Protein AF-E9USE3-F1 (afdb_monomer_lite)

Radius of gyration: 25.7 Å; chains: 1; bounding box: 32×89×85 Å

Structure (mmCIF, N/CA/C/O backbone):
data_AF-E9USE3-F1
#
_entry.id   AF-E9USE3-F1
#
loop_
_atom_site.group_PDB
_atom_site.id
_atom_site.type_symbol
_atom_site.label_atom_id
_atom_site.label_alt_id
_atom_site.label_comp_id
_atom_site.label_asym_id
_atom_site.label_entity_id
_atom_site.label_seq_id
_atom_site.pdbx_PDB_ins_code
_atom_site.Cartn_x
_atom_site.Cartn_y
_atom_site.Cartn_z
_atom_site.occupancy
_atom_site.B_iso_or_equiv
_atom_site.auth_seq_id
_atom_site.auth_comp_id
_atom_site.auth_asym_id
_atom_site.auth_atom_id
_atom_site.pdbx_PDB_model_num
ATOM 1 N N . MET A 1 1 ? 4.891 70.642 68.144 1.00 44.09 1 MET A N 1
ATOM 2 C CA . MET A 1 1 ? 3.618 70.391 67.432 1.00 44.09 1 MET A CA 1
ATOM 3 C C . MET A 1 1 ? 3.768 70.827 65.982 1.00 44.09 1 MET A C 1
ATOM 5 O O . MET A 1 1 ? 3.746 72.024 65.735 1.00 44.09 1 MET A O 1
ATOM 9 N N . LYS A 1 2 ? 4.009 69.888 65.055 1.00 32.91 2 LYS A N 1
ATOM 10 C CA . LYS A 1 2 ? 3.875 70.075 63.596 1.00 32.91 2 LYS A CA 1
ATOM 11 C C . LYS A 1 2 ? 4.067 68.730 62.874 1.00 32.91 2 LYS A C 1
ATOM 13 O O . LYS A 1 2 ? 5.164 68.194 62.845 1.00 32.91 2 LYS A O 1
ATOM 18 N N . GLN A 1 3 ? 2.930 68.209 62.411 1.00 38.44 3 GLN A N 1
ATOM 19 C CA . GLN A 1 3 ? 2.661 67.419 61.202 1.00 38.44 3 GLN A CA 1
ATOM 20 C C . GLN A 1 3 ? 3.702 66.386 60.732 1.00 38.44 3 GLN A C 1
ATOM 22 O O . GLN A 1 3 ? 4.718 66.737 60.144 1.00 38.44 3 GLN A O 1
ATOM 27 N N . VAL A 1 4 ? 3.343 65.102 60.851 1.00 38.00 4 VAL A N 1
ATOM 28 C CA . VAL A 1 4 ? 3.859 64.036 59.979 1.00 38.00 4 VAL A CA 1
ATOM 29 C C . VAL A 1 4 ? 2.731 63.631 59.035 1.00 38.00 4 VAL A C 1
ATOM 31 O O . VAL A 1 4 ? 1.654 63.220 59.462 1.00 38.00 4 VAL A O 1
ATOM 34 N N . VAL A 1 5 ? 2.987 63.843 57.749 1.00 40.47 5 VAL A N 1
ATOM 35 C CA . VAL A 1 5 ? 2.106 63.567 56.615 1.00 40.47 5 VAL A CA 1
ATOM 36 C C . VAL A 1 5 ? 2.114 62.067 56.320 1.00 40.47 5 VAL A C 1
ATOM 38 O O . VAL A 1 5 ? 3.172 61.461 56.168 1.00 40.47 5 VAL A O 1
ATOM 41 N N . VAL A 1 6 ? 0.922 61.479 56.234 1.00 41.44 6 VAL A N 1
ATOM 42 C CA . VAL A 1 6 ? 0.686 60.100 55.791 1.00 41.44 6 VAL A CA 1
ATOM 43 C C . VAL A 1 6 ? 0.746 60.066 54.262 1.00 41.44 6 VAL A C 1
ATOM 45 O O . VAL A 1 6 ? -0.071 60.707 53.605 1.00 41.44 6 VAL A O 1
ATOM 48 N N . PHE A 1 7 ? 1.685 59.308 53.693 1.00 38.28 7 PHE A N 1
ATOM 49 C CA . PHE A 1 7 ? 1.691 58.961 52.269 1.00 38.28 7 PHE A CA 1
ATOM 50 C C . PHE A 1 7 ? 1.121 57.549 52.086 1.00 38.28 7 PHE A C 1
ATOM 52 O O . PHE A 1 7 ? 1.768 56.553 52.401 1.00 38.28 7 PHE A O 1
ATOM 59 N N . LEU A 1 8 ? -0.113 57.477 51.581 1.00 37.97 8 LEU A N 1
ATOM 60 C CA . LEU A 1 8 ? -0.754 56.254 51.096 1.00 37.97 8 LEU A CA 1
ATOM 61 C C . LEU A 1 8 ? -0.236 55.948 49.680 1.00 37.97 8 LEU A C 1
ATOM 63 O O . LEU A 1 8 ? -0.542 56.666 48.731 1.00 37.97 8 LEU A O 1
ATOM 67 N N . LEU A 1 9 ? 0.542 54.875 49.536 1.00 39.81 9 LEU A N 1
ATOM 68 C CA . LEU A 1 9 ? 0.916 54.298 48.242 1.00 39.81 9 LEU A CA 1
ATOM 69 C C . LEU A 1 9 ? -0.231 53.411 47.738 1.00 39.81 9 LEU A C 1
ATOM 71 O O . LEU A 1 9 ? -0.427 52.295 48.216 1.00 39.81 9 LEU A O 1
ATOM 75 N N . ILE A 1 10 ? -0.993 53.913 46.767 1.00 44.94 10 ILE A N 1
ATOM 76 C CA . ILE A 1 10 ? -1.971 53.129 46.006 1.00 44.94 10 ILE A CA 1
ATOM 77 C C . ILE A 1 10 ? -1.189 52.325 44.961 1.00 44.94 10 ILE A C 1
ATOM 79 O O . ILE A 1 10 ? -0.774 52.853 43.930 1.00 44.94 10 ILE A O 1
ATOM 83 N N . GLY A 1 11 ? -0.941 51.049 45.253 1.00 41.03 11 GLY A N 1
ATOM 84 C CA . GLY A 1 11 ? -0.361 50.104 44.302 1.00 41.03 11 GLY A CA 1
ATOM 85 C C . GLY A 1 11 ? -1.357 49.783 43.188 1.00 41.03 11 GLY A C 1
ATOM 86 O O . GLY A 1 11 ? -2.387 49.159 43.431 1.00 41.03 11 GLY A O 1
ATOM 87 N N . ALA A 1 12 ? -1.048 50.207 41.964 1.00 47.78 12 ALA A N 1
ATOM 88 C CA . ALA A 1 12 ? -1.782 49.821 40.767 1.00 47.78 12 ALA A CA 1
ATOM 89 C C . ALA A 1 12 ? -1.519 48.336 40.449 1.00 47.78 12 ALA A C 1
ATOM 91 O O . ALA A 1 12 ? -0.456 47.970 39.950 1.00 47.78 12 ALA A O 1
ATOM 92 N N . LEU A 1 13 ? -2.491 47.473 40.749 1.00 45.62 13 LEU A N 1
ATOM 93 C CA . LEU A 1 13 ? -2.523 46.081 40.296 1.00 45.62 13 LEU A CA 1
ATOM 94 C C . LEU A 1 13 ? -2.939 46.050 38.819 1.00 45.62 13 LEU A C 1
ATOM 96 O O . LEU A 1 13 ? -4.121 46.131 38.491 1.00 45.62 13 LEU A O 1
ATOM 100 N N . ALA A 1 14 ? -1.960 45.943 37.923 1.00 49.22 14 ALA A N 1
ATOM 101 C CA . ALA A 1 14 ? -2.209 45.617 36.525 1.00 49.22 14 ALA A CA 1
ATOM 102 C C . ALA A 1 14 ? -2.594 44.126 36.410 1.00 49.22 14 ALA A C 1
ATOM 104 O O . ALA A 1 14 ? -1.841 43.272 36.888 1.00 49.22 14 ALA A O 1
ATOM 105 N N . PRO A 1 15 ? -3.735 43.771 35.789 1.00 53.88 15 PR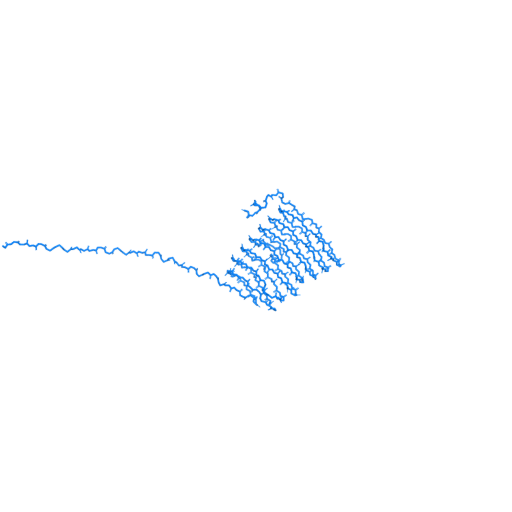O A N 1
ATOM 106 C CA . PRO A 1 15 ? -4.085 42.378 35.557 1.00 53.88 15 PRO A CA 1
ATOM 107 C C . PRO A 1 15 ? -3.149 41.790 34.497 1.00 53.88 15 PRO A C 1
ATOM 109 O O . PRO A 1 15 ? -3.168 42.174 33.327 1.00 53.88 15 PRO A O 1
ATOM 112 N N . VAL A 1 16 ? -2.314 40.841 34.916 1.00 54.12 16 VAL A N 1
ATOM 113 C CA . VAL A 1 16 ? -1.512 40.014 34.013 1.00 54.12 16 VAL A CA 1
ATOM 114 C C . VAL A 1 16 ? -2.476 39.073 33.292 1.00 54.12 16 VAL A C 1
ATOM 116 O O . VAL A 1 16 ? -2.897 38.056 33.842 1.00 54.12 16 VAL A O 1
ATOM 119 N N . PHE A 1 17 ? -2.861 39.418 32.064 1.00 47.69 17 PHE A N 1
ATOM 120 C CA . PHE A 1 17 ? -3.563 38.505 31.164 1.00 47.69 17 PHE A CA 1
ATOM 121 C C . PHE A 1 17 ? -2.602 37.381 30.760 1.00 47.69 17 PHE A C 1
ATOM 123 O O . PHE A 1 17 ? -1.897 37.461 29.756 1.00 47.69 17 PHE A O 1
ATOM 130 N N . GLY A 1 18 ? -2.542 36.331 31.579 1.00 49.97 18 GLY A N 1
ATOM 131 C CA . GLY A 1 18 ? -1.874 35.086 31.228 1.00 49.97 18 GLY A CA 1
ATOM 132 C C . GLY A 1 18 ? -2.584 34.462 30.033 1.00 49.97 18 GLY A C 1
ATOM 133 O O . GLY A 1 18 ? -3.740 34.053 30.133 1.00 49.97 18 GLY A O 1
ATOM 134 N N . GLN A 1 19 ? -1.902 34.403 28.890 1.00 54.34 19 GLN A N 1
ATOM 135 C CA . GLN A 1 19 ? -2.359 33.628 27.746 1.00 54.34 19 GLN A CA 1
ATOM 136 C C . GLN A 1 19 ? -2.466 32.165 28.182 1.00 54.34 19 GLN A C 1
ATOM 138 O O . GLN A 1 19 ? -1.459 31.487 28.385 1.00 54.34 19 GLN A O 1
ATOM 143 N N . VAL A 1 20 ? -3.696 31.680 28.348 1.00 50.97 20 VAL A N 1
ATOM 144 C CA . VAL A 1 20 ? -3.971 30.257 28.529 1.00 50.97 20 VAL A CA 1
ATOM 145 C C . VAL A 1 20 ? -3.607 29.581 27.208 1.00 50.97 20 VAL A C 1
ATOM 147 O O . VAL A 1 20 ? -4.414 29.522 26.280 1.00 50.97 20 VAL A O 1
ATOM 150 N N . LEU A 1 21 ? -2.365 29.104 27.093 1.00 50.84 21 LEU A N 1
ATOM 151 C CA . LEU A 1 21 ? -2.002 28.130 26.073 1.00 50.84 21 LEU A CA 1
ATOM 152 C C . LEU A 1 21 ? -2.894 26.914 26.309 1.00 50.84 21 LEU A C 1
ATOM 154 O O . LEU A 1 21 ? -2.662 26.115 27.214 1.00 50.84 21 LEU A O 1
ATOM 158 N N . SER A 1 22 ? -3.956 26.804 25.514 1.00 52.25 22 SER A N 1
ATOM 159 C CA . SER A 1 22 ? -4.778 25.606 25.477 1.00 52.25 22 SER A CA 1
ATOM 160 C C . SER A 1 22 ? -3.877 24.461 25.031 1.00 52.25 22 SER A C 1
ATOM 162 O O . SER A 1 22 ? -3.509 24.369 23.859 1.00 52.25 22 SER A O 1
ATOM 164 N N . ALA A 1 23 ? -3.477 23.615 25.980 1.00 53.41 23 ALA A N 1
ATOM 165 C CA . ALA A 1 23 ? -2.795 22.370 25.691 1.00 53.41 23 ALA A CA 1
ATOM 166 C C . ALA A 1 23 ? -3.776 21.500 24.898 1.00 53.41 23 ALA A C 1
ATOM 168 O O . ALA A 1 23 ? -4.683 20.891 25.462 1.00 53.41 23 ALA A O 1
ATOM 169 N N . GLN A 1 24 ? -3.651 21.503 23.570 1.00 59.00 24 GLN A N 1
ATOM 170 C CA . GLN A 1 24 ? -4.434 20.613 22.724 1.00 59.00 24 GLN A CA 1
ATOM 171 C C . GLN A 1 24 ? -4.069 19.182 23.125 1.00 59.00 24 GLN A C 1
ATOM 173 O O . GLN A 1 24 ? -2.913 18.773 22.989 1.00 59.00 24 GLN A O 1
ATOM 178 N N . ALA A 1 25 ? -5.036 18.444 23.675 1.00 58.69 25 ALA A N 1
ATOM 179 C CA . ALA A 1 25 ? -4.841 17.048 24.028 1.00 58.69 25 ALA A CA 1
ATOM 180 C C . ALA A 1 25 ? -4.355 16.295 22.784 1.00 58.69 25 ALA A C 1
ATOM 182 O O . ALA A 1 25 ? -4.957 16.385 21.710 1.00 58.69 25 ALA A O 1
ATOM 183 N N . LEU A 1 26 ? -3.230 15.587 22.916 1.00 62.22 26 LEU A N 1
ATOM 184 C CA . LEU A 1 26 ? -2.705 14.759 21.836 1.00 62.22 26 LEU A CA 1
ATOM 185 C C . LEU A 1 26 ? -3.800 13.774 21.395 1.00 62.22 26 LEU A C 1
ATOM 187 O O . LEU A 1 26 ? -4.473 13.213 22.264 1.00 62.22 26 LEU A O 1
ATOM 191 N N . PRO A 1 27 ? -3.976 13.525 20.082 1.00 64.62 27 PRO A N 1
ATOM 192 C CA . PRO A 1 27 ? -4.987 12.582 19.632 1.00 64.62 27 PRO A CA 1
ATOM 193 C C . PRO A 1 27 ? -4.740 11.208 20.277 1.00 64.62 27 PRO A C 1
ATOM 195 O O . PRO A 1 27 ? -3.573 10.824 20.442 1.00 64.62 27 PRO A O 1
ATOM 198 N N . PRO A 1 28 ? -5.797 10.469 20.653 1.00 68.88 28 PRO A N 1
ATOM 199 C CA . PRO A 1 28 ? -5.637 9.161 21.265 1.00 68.88 28 PRO A CA 1
ATOM 200 C C . PRO A 1 28 ? -5.022 8.166 20.276 1.00 68.88 28 PRO A C 1
ATOM 202 O O . PRO A 1 28 ? -5.157 8.288 19.051 1.00 68.88 28 PRO A O 1
ATOM 205 N N . ASP A 1 29 ? -4.349 7.162 20.830 1.00 86.19 29 ASP A N 1
ATOM 206 C CA . ASP A 1 29 ? -3.978 5.971 20.080 1.00 86.19 29 ASP A CA 1
ATOM 207 C C . ASP A 1 29 ? -5.240 5.139 19.848 1.00 86.19 29 ASP A C 1
ATOM 209 O O . ASP A 1 29 ? -5.991 4.851 20.777 1.00 86.19 29 ASP A O 1
ATOM 213 N N . LEU A 1 30 ? -5.487 4.778 18.593 1.00 94.69 30 LEU A N 1
ATOM 214 C CA . LEU A 1 30 ? -6.656 4.019 18.184 1.00 94.69 30 LEU A CA 1
ATOM 215 C C . LEU A 1 30 ? -6.311 2.537 18.068 1.00 94.69 30 LEU A C 1
ATOM 217 O O . LEU A 1 30 ? -5.430 2.154 17.293 1.00 94.69 30 LEU A O 1
ATOM 221 N N . VAL A 1 31 ? -7.071 1.699 18.765 1.00 96.56 31 VAL A N 1
ATOM 222 C CA . VAL A 1 31 ? -7.225 0.290 18.397 1.00 96.56 31 VAL A CA 1
ATOM 223 C C . VAL A 1 31 ? -8.337 0.229 17.355 1.00 96.56 31 VAL A C 1
ATOM 225 O O . VAL A 1 31 ? -9.471 0.579 17.650 1.00 96.56 31 VAL A O 1
ATOM 228 N N . CYS A 1 32 ? -7.995 -0.122 16.117 1.00 96.88 32 CYS A N 1
ATOM 229 C CA . CYS A 1 32 ? -8.938 -0.121 15.005 1.00 96.88 32 CYS A CA 1
ATOM 230 C C . CYS A 1 32 ? -9.508 -1.522 14.794 1.00 96.88 32 CYS A C 1
ATOM 232 O O . CYS A 1 32 ? -8.865 -2.379 14.184 1.00 96.88 32 CYS A O 1
ATOM 234 N N . ASP A 1 33 ? -10.717 -1.738 15.292 1.00 96.12 33 ASP A N 1
ATOM 235 C CA . ASP A 1 33 ? -11.495 -2.971 15.152 1.00 96.12 33 ASP A CA 1
ATOM 236 C C . ASP A 1 33 ? -12.771 -2.792 14.309 1.00 96.12 33 ASP A C 1
ATOM 238 O O . ASP A 1 33 ? -13.400 -3.784 13.935 1.00 96.12 33 ASP A O 1
ATOM 242 N N . GLY A 1 34 ? -13.098 -1.549 13.945 1.00 96.75 34 GLY A N 1
ATOM 243 C CA . GLY A 1 34 ? -14.234 -1.188 13.101 1.00 96.75 34 GLY A CA 1
ATOM 244 C C . GLY A 1 34 ? -13.912 -0.149 12.023 1.00 96.75 34 GLY A C 1
ATOM 245 O O . GLY A 1 34 ? -12.824 -0.127 11.441 1.00 96.75 34 GLY A O 1
ATOM 246 N N . SER A 1 35 ? -14.900 0.701 11.729 1.00 97.75 35 SER A N 1
ATOM 247 C CA . SER A 1 35 ? -14.828 1.717 10.670 1.00 97.75 35 SER A CA 1
ATOM 248 C C . SER A 1 35 ? -14.747 3.132 11.242 1.00 97.75 35 SER A C 1
ATOM 250 O O . SER A 1 35 ? -15.517 3.489 12.133 1.00 97.75 35 SER A O 1
ATOM 252 N N . TYR A 1 36 ? -13.830 3.945 10.718 1.00 96.69 36 TYR A N 1
ATOM 253 C CA . TYR A 1 36 ? -13.571 5.311 11.168 1.00 96.69 36 TYR A CA 1
ATOM 254 C C . TYR A 1 36 ? -13.429 6.249 9.972 1.00 96.69 36 TYR A C 1
ATOM 256 O O . TYR A 1 36 ? -12.713 5.957 9.017 1.00 96.69 36 TYR A O 1
ATOM 264 N N . HIS A 1 37 ? -14.078 7.406 10.053 1.00 96.31 37 HIS A N 1
ATOM 265 C CA . HIS A 1 37 ? -14.148 8.376 8.963 1.00 96.31 37 HIS A CA 1
ATOM 266 C C . HIS A 1 37 ? -13.933 9.785 9.515 1.00 96.31 37 HIS A C 1
ATOM 268 O O . HIS A 1 37 ? -14.371 10.074 10.633 1.00 96.31 37 HIS A O 1
ATOM 274 N N . HIS A 1 38 ? -13.272 10.657 8.751 1.00 95.25 38 HIS A N 1
ATOM 275 C CA . HIS A 1 38 ? -13.092 12.074 9.101 1.00 95.25 38 HIS A CA 1
ATOM 276 C C . HIS A 1 38 ? -12.485 12.305 10.496 1.00 95.25 38 HIS A C 1
ATOM 278 O O . HIS A 1 38 ? -12.908 13.187 11.249 1.00 95.25 38 HIS A O 1
ATOM 284 N N . ARG A 1 39 ? -11.494 11.488 10.881 1.00 94.12 39 ARG A N 1
ATOM 285 C CA . ARG A 1 39 ? -10.815 11.590 12.183 1.00 94.12 39 ARG A CA 1
ATOM 286 C C . ARG A 1 39 ? -9.378 12.075 12.042 1.00 94.12 39 ARG A C 1
ATOM 288 O O . ARG A 1 39 ? -8.700 11.803 11.055 1.00 94.12 39 ARG A O 1
ATOM 295 N N . THR A 1 40 ? -8.890 12.738 13.090 1.00 95.06 40 THR A N 1
ATOM 296 C CA . THR A 1 40 ? -7.452 12.907 13.325 1.00 95.06 40 THR A CA 1
ATOM 297 C C . THR A 1 40 ? -7.028 11.948 14.429 1.00 95.06 40 THR A C 1
ATOM 299 O O . THR A 1 40 ? -7.538 12.015 15.543 1.00 95.06 40 THR A O 1
ATOM 302 N N . LEU A 1 41 ? -6.111 11.044 14.105 1.00 94.38 41 LEU A N 1
ATOM 303 C CA . LEU A 1 41 ? -5.639 9.961 14.962 1.00 94.38 41 LEU A CA 1
ATOM 304 C C . LEU A 1 41 ? -4.129 10.093 15.164 1.00 94.38 41 LEU A C 1
ATOM 306 O O . LEU A 1 41 ? -3.422 10.624 14.302 1.00 94.38 41 LEU A O 1
ATOM 310 N N . ARG A 1 42 ? -3.612 9.586 16.284 1.00 93.94 42 ARG A N 1
ATOM 311 C CA . ARG A 1 42 ? -2.171 9.601 16.549 1.00 93.94 42 ARG A CA 1
ATOM 312 C C . ARG A 1 42 ? -1.524 8.318 16.060 1.00 93.94 42 ARG A C 1
ATOM 314 O O . ARG A 1 42 ? -0.927 8.311 14.987 1.00 93.94 42 ARG A O 1
ATOM 321 N N . HIS A 1 43 ? -1.655 7.223 16.795 1.00 95.50 43 HIS A N 1
ATOM 322 C CA . HIS A 1 43 ? -1.235 5.903 16.331 1.00 95.50 43 HIS A CA 1
ATOM 323 C C . HIS A 1 43 ? -2.453 5.031 16.043 1.00 95.50 43 HIS A C 1
ATOM 325 O O . HIS A 1 43 ? -3.479 5.170 16.695 1.00 95.50 43 HIS A O 1
ATOM 331 N N . VAL A 1 44 ? -2.334 4.130 15.070 1.00 97.62 44 VAL A N 1
ATOM 332 C CA . VAL A 1 44 ? -3.355 3.118 14.788 1.00 97.62 44 VAL A CA 1
ATOM 333 C C . VAL A 1 44 ? -2.738 1.740 14.953 1.00 97.62 44 VAL A C 1
ATOM 335 O O . VAL A 1 44 ? -1.719 1.409 14.335 1.00 97.62 44 VAL A O 1
ATOM 338 N N . VAL A 1 45 ? -3.372 0.934 15.790 1.00 97.56 45 VAL A N 1
ATOM 339 C CA . VAL A 1 45 ? -3.029 -0.460 16.035 1.00 97.56 45 VAL A CA 1
ATOM 340 C C . VAL A 1 45 ? -4.199 -1.319 15.591 1.00 97.56 45 VAL A C 1
ATOM 342 O O . VAL A 1 45 ? -5.329 -1.087 16.002 1.00 97.56 45 VAL A O 1
ATOM 345 N N . ILE A 1 46 ? -3.931 -2.304 14.742 1.00 97.88 46 ILE A N 1
ATOM 346 C CA . ILE A 1 46 ? -4.959 -3.195 14.203 1.00 97.88 46 ILE A CA 1
ATOM 347 C C . ILE A 1 46 ? -4.743 -4.592 14.808 1.00 97.88 46 ILE A C 1
ATOM 349 O O . ILE A 1 46 ? -3.708 -5.211 14.507 1.00 97.88 46 ILE A O 1
ATOM 353 N N . PRO A 1 47 ? -5.654 -5.063 15.680 1.00 97.25 47 PRO A N 1
ATOM 354 C CA . PRO A 1 47 ? -5.498 -6.324 16.397 1.00 97.25 47 PRO A CA 1
ATOM 355 C C . PRO A 1 47 ? -5.835 -7.543 15.528 1.00 97.25 47 PRO A C 1
ATOM 357 O O . PRO A 1 47 ? -6.158 -7.423 14.345 1.00 97.25 47 PRO A O 1
ATOM 360 N N . ASP A 1 48 ? -5.700 -8.732 16.116 1.00 96.19 48 ASP A N 1
ATOM 361 C CA . ASP A 1 48 ? -6.147 -9.991 15.517 1.00 96.19 48 ASP A CA 1
ATOM 362 C C . ASP A 1 48 ? -7.634 -9.949 15.157 1.00 96.19 48 ASP A C 1
ATOM 364 O O . ASP A 1 48 ? -8.426 -9.293 15.829 1.00 96.19 48 ASP A O 1
ATOM 368 N N . ASP A 1 49 ? -7.997 -10.638 14.072 1.00 96.12 49 ASP A N 1
ATOM 369 C CA . ASP A 1 49 ? -9.377 -10.815 13.591 1.00 96.12 49 ASP A CA 1
ATOM 370 C C . ASP A 1 49 ? -10.160 -9.516 13.264 1.00 96.12 49 ASP A C 1
ATOM 372 O O . ASP A 1 49 ? -11.295 -9.543 12.780 1.00 96.12 49 ASP A O 1
ATOM 376 N N . ALA A 1 50 ? -9.537 -8.346 13.418 1.00 97.38 50 ALA A N 1
ATOM 377 C CA . ALA A 1 50 ? -10.164 -7.059 13.154 1.00 97.38 50 ALA A CA 1
ATOM 378 C C . ALA A 1 50 ? -10.521 -6.853 11.674 1.00 97.38 50 ALA A C 1
ATOM 380 O O . ALA A 1 50 ? -9.823 -7.297 10.752 1.00 97.38 50 ALA A O 1
ATOM 381 N N . ARG A 1 51 ? -11.602 -6.100 11.446 1.00 98.25 51 ARG A N 1
ATOM 382 C CA . ARG A 1 51 ? -11.901 -5.458 10.161 1.00 98.25 51 ARG A CA 1
ATOM 383 C C . ARG A 1 51 ? -11.722 -3.954 10.338 1.00 98.25 51 ARG A C 1
ATOM 385 O O . ARG A 1 51 ? -12.663 -3.260 10.694 1.00 98.25 51 ARG A O 1
ATOM 392 N N . CYS A 1 52 ? -10.511 -3.472 10.086 1.00 98.12 52 CYS A N 1
ATOM 393 C CA . CYS A 1 52 ? -10.191 -2.055 10.207 1.00 98.12 52 CYS A CA 1
ATOM 394 C C . CYS A 1 52 ? -10.430 -1.334 8.880 1.00 98.12 52 CYS A C 1
ATOM 396 O O . CYS A 1 52 ? -9.808 -1.671 7.865 1.00 98.12 52 CYS A O 1
ATOM 398 N N . VAL A 1 53 ? -11.297 -0.325 8.900 1.00 98.00 53 VAL A N 1
ATOM 399 C CA . VAL A 1 53 ? -11.555 0.565 7.765 1.00 98.00 53 VAL A CA 1
ATOM 400 C C . VAL A 1 53 ? -11.368 2.004 8.227 1.00 98.00 53 VAL A C 1
ATOM 402 O O . VAL A 1 53 ? -12.039 2.456 9.146 1.00 98.00 53 VAL A O 1
ATOM 405 N N . ILE A 1 54 ? -10.449 2.732 7.604 1.00 97.00 54 ILE A N 1
ATOM 406 C CA . ILE A 1 54 ? -10.216 4.150 7.866 1.00 97.00 54 ILE A CA 1
ATOM 407 C C . ILE A 1 54 ? -10.319 4.897 6.543 1.00 97.00 54 ILE A C 1
ATOM 409 O O . ILE A 1 54 ? -9.612 4.548 5.595 1.00 97.00 54 ILE A O 1
ATOM 413 N N . THR A 1 55 ? -11.188 5.907 6.486 1.00 96.12 55 THR A N 1
ATOM 414 C CA . THR A 1 55 ? -11.366 6.758 5.299 1.00 96.12 55 THR A CA 1
ATOM 415 C C . THR A 1 55 ? -11.263 8.233 5.652 1.00 96.12 55 THR A C 1
ATOM 417 O O . THR A 1 55 ? -11.548 8.623 6.790 1.00 96.12 55 THR A O 1
ATOM 420 N N . ASP A 1 56 ? -10.846 9.053 4.686 1.00 94.75 56 ASP A N 1
ATOM 421 C CA . ASP A 1 56 ? -10.925 10.520 4.748 1.00 94.75 56 ASP A CA 1
ATOM 422 C C . ASP A 1 56 ? -10.369 11.115 6.048 1.00 94.75 56 ASP A C 1
ATOM 424 O O . ASP A 1 56 ? -10.936 12.032 6.644 1.00 94.75 56 ASP A O 1
ATOM 428 N N . SER A 1 57 ? -9.286 10.523 6.548 1.00 95.12 57 SER A N 1
ATOM 429 C CA . SER A 1 57 ? -8.751 10.781 7.882 1.00 95.12 57 SER A CA 1
ATOM 430 C C . SER A 1 57 ? -7.288 11.218 7.825 1.00 95.12 57 SER A C 1
ATOM 432 O O . SER A 1 57 ? -6.611 11.173 6.795 1.00 95.12 57 SER A O 1
ATOM 434 N N . ARG A 1 58 ? -6.757 11.635 8.974 1.00 95.75 58 ARG A N 1
ATOM 435 C CA . ARG A 1 58 ? -5.340 11.956 9.151 1.00 95.75 58 ARG A CA 1
ATOM 436 C C . ARG A 1 58 ? -4.770 11.173 10.321 1.00 95.75 58 ARG A C 1
ATOM 438 O O . ARG A 1 58 ? -5.293 11.238 11.426 1.00 95.75 58 ARG A O 1
ATOM 445 N N . ILE A 1 59 ? -3.662 10.479 10.097 1.00 96.06 59 ILE A N 1
ATOM 446 C CA . ILE A 1 59 ? -2.930 9.733 11.121 1.00 96.06 59 ILE A CA 1
ATOM 447 C C . ILE A 1 59 ? -1.554 10.383 11.275 1.00 96.06 59 ILE A C 1
ATOM 449 O O . ILE A 1 59 ? -0.706 10.282 10.391 1.00 96.06 59 ILE A O 1
ATOM 453 N N . THR A 1 60 ? -1.312 11.068 12.392 1.00 95.62 60 THR A N 1
ATOM 454 C CA . THR A 1 60 ? -0.055 11.813 12.621 1.00 95.62 60 THR A CA 1
ATOM 455 C C . THR A 1 60 ? 1.127 10.902 12.972 1.00 95.62 60 THR A C 1
ATOM 457 O O . THR A 1 60 ? 2.296 11.285 12.872 1.00 95.62 60 THR A O 1
ATOM 460 N N . GLY A 1 61 ? 0.839 9.671 13.384 1.00 95.25 61 GLY A N 1
ATOM 461 C CA . GLY A 1 61 ? 1.804 8.652 13.755 1.00 95.25 61 GLY A CA 1
ATOM 462 C C . GLY A 1 61 ? 1.859 7.494 12.762 1.00 95.25 61 GLY A C 1
ATOM 463 O O . GLY A 1 61 ? 1.920 7.681 11.549 1.00 95.25 61 GLY A O 1
ATOM 464 N N . ASN A 1 62 ? 1.941 6.281 13.310 1.00 96.31 62 ASN A N 1
ATOM 465 C CA . ASN A 1 62 ? 2.144 5.045 12.552 1.00 96.31 62 ASN A CA 1
ATOM 466 C C . ASN A 1 62 ? 0.853 4.232 12.513 1.00 96.31 62 ASN A C 1
ATOM 468 O O . ASN A 1 62 ? 0.100 4.240 13.487 1.00 96.31 62 ASN A O 1
ATOM 472 N N . VAL A 1 63 ? 0.701 3.440 11.456 1.00 98.06 63 VAL A N 1
ATOM 473 C CA . VAL A 1 63 ? -0.265 2.343 11.389 1.00 98.06 63 VAL A CA 1
ATOM 474 C C . VAL A 1 63 ? 0.484 1.022 11.458 1.00 98.06 63 VAL A C 1
ATOM 476 O O . VAL A 1 63 ? 1.430 0.811 10.694 1.00 98.06 63 VAL A O 1
ATOM 479 N N . ARG A 1 64 ? 0.082 0.131 12.365 1.00 97.81 64 ARG A N 1
ATOM 480 C CA . ARG A 1 64 ? 0.689 -1.198 12.501 1.00 97.81 64 ARG A CA 1
ATOM 481 C C . ARG A 1 64 ? -0.345 -2.274 12.802 1.00 97.81 64 ARG A C 1
ATOM 483 O O . ARG A 1 64 ? -1.255 -2.042 13.593 1.00 97.81 64 ARG A O 1
ATOM 490 N N . THR A 1 65 ? -0.156 -3.471 12.254 1.00 97.31 65 THR A N 1
ATOM 491 C CA . THR A 1 65 ? -0.887 -4.655 12.728 1.00 97.31 65 THR A CA 1
ATOM 492 C C . THR A 1 65 ? -0.110 -5.342 13.858 1.00 97.31 65 THR A C 1
ATOM 494 O O . THR A 1 65 ? 1.117 -5.508 13.797 1.00 97.31 65 THR A O 1
ATOM 497 N N . THR A 1 66 ? -0.810 -5.721 14.928 1.00 94.62 66 THR A N 1
ATOM 498 C CA . THR A 1 66 ? -0.261 -6.548 16.023 1.00 94.62 66 THR A CA 1
ATOM 499 C C . THR A 1 66 ? -0.544 -8.030 15.812 1.00 94.62 66 THR A C 1
ATOM 501 O O . THR A 1 66 ? 0.261 -8.857 16.240 1.00 94.62 66 THR A O 1
ATOM 504 N N . GLY A 1 67 ? -1.600 -8.338 15.066 1.00 90.38 67 GLY A N 1
ATOM 505 C CA . GLY A 1 67 ? -2.085 -9.686 14.820 1.00 90.38 67 GLY A CA 1
ATOM 506 C C . GLY A 1 67 ? -2.170 -10.084 13.344 1.00 90.38 67 GLY A C 1
ATOM 507 O O . GLY A 1 67 ? -1.394 -9.609 12.506 1.00 90.38 67 GLY A O 1
ATOM 508 N N . ALA A 1 68 ? -3.138 -10.946 13.049 1.00 95.81 68 ALA A N 1
ATOM 509 C CA . ALA A 1 68 ? -3.629 -11.359 11.746 1.00 95.81 68 ALA A CA 1
ATOM 510 C C . ALA A 1 68 ? -5.067 -10.835 11.532 1.00 95.81 68 ALA A C 1
ATOM 512 O O . ALA A 1 68 ? -6.035 -11.587 11.667 1.00 95.81 68 ALA A O 1
ATOM 513 N N . PRO A 1 69 ? -5.247 -9.533 11.244 1.00 97.69 69 PRO A N 1
ATOM 514 C CA . PRO A 1 69 ? -6.575 -8.991 10.980 1.00 97.69 69 PRO A CA 1
ATOM 515 C C . PRO A 1 69 ? -7.161 -9.569 9.691 1.00 97.69 69 PRO A C 1
ATOM 517 O O . PRO A 1 69 ? -6.442 -9.954 8.763 1.00 97.69 69 PRO A O 1
ATOM 520 N N . ARG A 1 70 ? -8.490 -9.560 9.596 1.00 98.06 70 ARG A N 1
ATOM 521 C CA . ARG A 1 70 ? -9.204 -9.979 8.386 1.00 98.06 70 ARG A CA 1
ATOM 522 C C . ARG A 1 70 ? -9.023 -8.970 7.266 1.00 98.06 70 ARG A C 1
ATOM 524 O O . ARG A 1 70 ? -8.594 -9.329 6.169 1.00 98.06 70 ARG A O 1
ATOM 531 N N . VAL A 1 71 ? -9.321 -7.704 7.555 1.00 98.12 71 VAL A N 1
ATOM 532 C CA . VAL A 1 71 ? -9.305 -6.616 6.571 1.00 98.12 71 VAL A CA 1
ATOM 533 C C . VAL A 1 71 ? -8.579 -5.405 7.129 1.00 98.12 71 VAL A C 1
ATOM 535 O O . VAL A 1 71 ? -8.794 -5.010 8.273 1.00 98.12 71 VAL A O 1
ATOM 538 N N . VAL A 1 72 ? -7.754 -4.801 6.277 1.00 98.44 72 VAL A N 1
ATOM 539 C CA . VAL A 1 72 ? -7.154 -3.487 6.502 1.00 98.44 72 VAL A CA 1
ATOM 540 C C . VAL A 1 72 ? -7.442 -2.621 5.284 1.00 98.44 72 VAL A C 1
ATOM 542 O O . VAL A 1 72 ? -6.905 -2.875 4.207 1.00 98.44 72 VAL A O 1
ATOM 545 N N . SER A 1 73 ? -8.282 -1.605 5.451 1.00 97.75 73 SER A N 1
ATOM 546 C C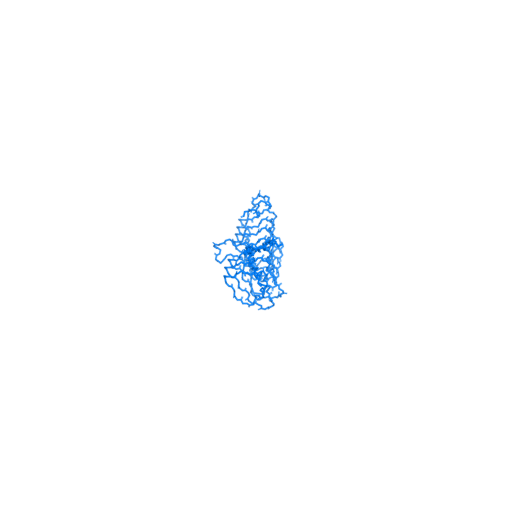A . SER A 1 73 ? -8.579 -0.609 4.423 1.00 97.75 73 SER A CA 1
ATOM 547 C C . SER A 1 73 ? -8.225 0.775 4.948 1.00 97.75 73 SER A C 1
ATOM 549 O O . SER A 1 73 ? -8.796 1.215 5.937 1.00 97.75 73 SER A O 1
ATOM 551 N N . ILE A 1 74 ? -7.268 1.446 4.314 1.00 97.00 74 ILE A N 1
ATOM 552 C CA . ILE A 1 74 ? -6.838 2.806 4.655 1.00 97.00 74 ILE A CA 1
ATOM 553 C C . ILE A 1 74 ? -6.934 3.613 3.369 1.00 97.00 74 ILE A C 1
ATOM 555 O O . ILE A 1 74 ? -6.000 3.609 2.562 1.00 97.00 74 ILE A O 1
ATOM 559 N N . THR A 1 75 ? -8.089 4.233 3.147 1.00 96.62 75 THR A N 1
ATOM 560 C CA . THR A 1 75 ? -8.371 4.968 1.914 1.00 96.62 75 THR A CA 1
ATOM 561 C C . THR A 1 75 ? -8.441 6.463 2.159 1.00 96.62 75 THR A C 1
ATOM 563 O O . THR A 1 75 ? -8.847 6.886 3.237 1.00 96.62 75 THR A O 1
ATOM 566 N N . ASP A 1 76 ? -7.986 7.271 1.203 1.00 95.25 76 ASP A N 1
ATOM 567 C CA . ASP A 1 76 ? -8.088 8.742 1.253 1.00 95.25 76 ASP A CA 1
ATOM 568 C C . ASP A 1 76 ? -7.564 9.325 2.581 1.00 95.25 76 ASP A C 1
ATOM 570 O O . ASP A 1 76 ? -8.067 10.301 3.129 1.00 95.25 76 ASP A O 1
ATOM 574 N N . THR A 1 77 ? -6.556 8.660 3.155 1.00 95.19 77 THR A N 1
ATOM 575 C CA . THR A 1 77 ? -6.082 8.902 4.517 1.00 95.19 77 THR A CA 1
ATOM 576 C C . THR A 1 77 ? -4.590 9.181 4.500 1.00 95.19 77 THR A C 1
ATOM 578 O O . THR A 1 77 ? -3.787 8.336 4.100 1.00 95.19 77 THR A O 1
ATOM 581 N N . ALA A 1 78 ? -4.200 10.362 4.978 1.00 95.19 78 ALA A N 1
ATOM 582 C CA . ALA A 1 78 ? -2.796 10.742 5.088 1.00 95.19 78 ALA A CA 1
ATOM 583 C C . ALA A 1 78 ? -2.177 10.162 6.367 1.00 95.19 78 ALA A C 1
ATOM 585 O O . ALA A 1 78 ? -2.675 10.402 7.468 1.00 95.19 78 ALA A O 1
ATOM 586 N N . VAL A 1 79 ? -1.057 9.450 6.236 1.00 96.56 79 VAL A N 1
ATOM 587 C CA . VAL A 1 79 ? -0.286 8.886 7.350 1.00 96.56 79 VAL A CA 1
ATOM 588 C C . VAL A 1 79 ? 1.081 9.556 7.406 1.00 96.56 79 VAL A C 1
ATOM 590 O O . VAL A 1 79 ? 1.933 9.327 6.553 1.00 96.56 79 VAL A O 1
ATOM 593 N N . SER A 1 80 ? 1.341 10.367 8.428 1.00 95.38 80 SER A N 1
ATOM 594 C CA . SER A 1 80 ? 2.580 11.155 8.507 1.00 95.38 80 SER A CA 1
ATOM 595 C C . SER A 1 80 ? 3.832 10.313 8.773 1.00 95.38 80 SER A C 1
ATOM 597 O O . SER A 1 80 ? 4.945 10.775 8.518 1.00 95.38 80 SER A O 1
ATOM 599 N N . ARG A 1 81 ? 3.695 9.086 9.297 1.00 95.88 81 ARG A N 1
ATOM 600 C CA . ARG A 1 81 ? 4.833 8.173 9.503 1.00 95.88 81 ARG A CA 1
ATOM 601 C C . ARG A 1 81 ? 4.719 6.904 8.661 1.00 95.88 81 ARG A C 1
ATOM 603 O O . ARG A 1 81 ? 4.628 6.989 7.441 1.00 95.88 81 ARG A O 1
ATOM 610 N N . ASN A 1 82 ? 4.871 5.731 9.279 1.00 97.19 82 ASN A N 1
ATOM 611 C CA . ASN A 1 82 ? 4.945 4.462 8.565 1.00 97.19 82 ASN A CA 1
ATOM 612 C C . ASN A 1 82 ? 3.593 3.757 8.549 1.00 97.19 82 ASN A C 1
ATOM 614 O O . ASN A 1 82 ? 2.849 3.800 9.531 1.00 97.19 82 ASN A O 1
ATOM 618 N N . ILE A 1 83 ? 3.359 3.015 7.474 1.00 98.19 83 ILE A N 1
ATOM 619 C CA . ILE A 1 83 ? 2.301 2.015 7.386 1.00 98.19 83 ILE A CA 1
ATOM 620 C C . ILE A 1 83 ? 2.983 0.650 7.344 1.00 98.19 83 ILE A C 1
ATOM 622 O O . ILE A 1 83 ? 3.701 0.342 6.392 1.00 98.19 83 ILE A O 1
ATOM 626 N N . HIS A 1 84 ? 2.793 -0.163 8.383 1.00 98.31 84 HIS A N 1
ATOM 627 C CA . HIS A 1 84 ? 3.333 -1.519 8.462 1.00 98.31 84 HIS A CA 1
ATOM 628 C C . HIS A 1 84 ? 2.213 -2.528 8.674 1.00 98.31 84 HIS A C 1
ATOM 630 O O . HIS A 1 84 ? 1.779 -2.796 9.793 1.00 98.31 84 HIS A O 1
ATOM 636 N N . VAL A 1 85 ? 1.766 -3.119 7.575 1.00 98.19 85 VAL A N 1
ATOM 637 C CA . VAL A 1 85 ? 0.685 -4.096 7.569 1.00 98.19 85 VAL A CA 1
ATOM 638 C C . VAL A 1 85 ? 1.266 -5.486 7.350 1.00 98.19 85 VAL A C 1
ATOM 640 O O . VAL A 1 85 ? 2.052 -5.717 6.428 1.00 98.19 85 VAL A O 1
ATOM 643 N N . ARG A 1 86 ? 0.902 -6.422 8.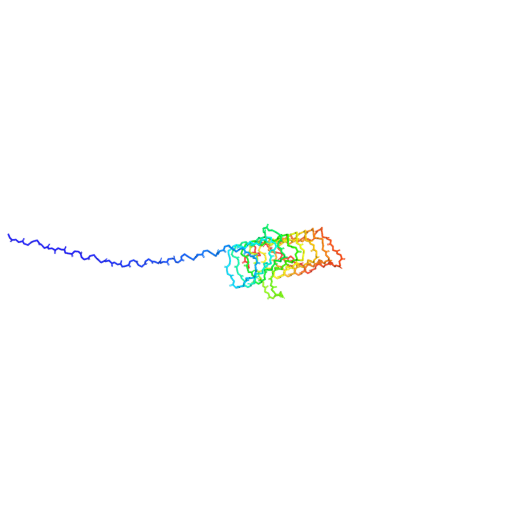224 1.00 97.69 86 ARG A N 1
ATOM 644 C CA . ARG A 1 86 ? 1.303 -7.825 8.111 1.00 97.69 86 ARG A CA 1
ATOM 645 C C . ARG A 1 86 ? 0.162 -8.783 8.411 1.00 97.69 86 ARG A C 1
ATOM 647 O O . ARG A 1 86 ? -0.730 -8.434 9.180 1.00 97.69 86 ARG A O 1
ATOM 654 N N . ASN A 1 87 ? 0.290 -9.997 7.876 1.00 97.69 87 ASN A N 1
ATOM 655 C CA . ASN A 1 87 ? -0.527 -11.164 8.214 1.00 97.69 87 ASN A CA 1
ATOM 656 C C . ASN A 1 87 ? -2.029 -10.971 7.937 1.00 97.69 87 ASN A C 1
ATOM 658 O O . ASN A 1 87 ? -2.858 -11.543 8.637 1.00 97.69 87 ASN A O 1
ATOM 662 N N . VAL A 1 88 ? -2.399 -10.151 6.948 1.00 98.12 88 VAL A N 1
ATOM 663 C CA . VAL A 1 88 ? -3.816 -9.874 6.675 1.00 98.12 88 VAL A CA 1
ATOM 664 C C . VAL A 1 88 ? -4.416 -11.008 5.861 1.00 98.12 88 VAL A C 1
ATOM 666 O O . VAL A 1 88 ? -3.961 -11.293 4.747 1.00 98.12 88 VAL A O 1
ATOM 669 N N . VAL A 1 89 ? -5.440 -11.653 6.413 1.00 97.50 89 VAL A N 1
ATOM 670 C CA . VAL A 1 89 ? -5.912 -12.942 5.889 1.00 97.50 89 VAL A CA 1
ATOM 671 C C . VAL A 1 89 ? -6.882 -12.807 4.715 1.00 97.50 89 VAL A C 1
ATOM 673 O O . VAL A 1 89 ? -6.903 -13.687 3.851 1.00 97.50 89 VAL A O 1
ATOM 676 N N . GLU A 1 90 ? -7.624 -11.698 4.609 1.00 97.62 90 GLU A N 1
ATOM 677 C CA . GLU A 1 90 ? -8.536 -11.463 3.482 1.00 97.62 90 GLU A CA 1
ATOM 678 C C . GLU A 1 90 ? -8.006 -10.404 2.512 1.00 97.62 90 GLU A C 1
ATOM 680 O O . GLU A 1 90 ? -7.753 -10.719 1.342 1.00 97.62 90 GLU A O 1
ATOM 685 N N . ARG A 1 91 ? -7.876 -9.145 2.958 1.00 97.69 91 ARG A N 1
ATOM 686 C CA . ARG A 1 91 ? -7.632 -8.010 2.053 1.00 97.69 91 ARG A CA 1
ATOM 687 C C . ARG A 1 91 ? -6.930 -6.824 2.712 1.00 97.69 91 ARG A C 1
ATOM 689 O O . ARG A 1 91 ? -7.345 -6.363 3.771 1.00 97.69 91 ARG A O 1
ATOM 696 N N . VAL A 1 92 ? -5.944 -6.283 2.003 1.00 98.25 92 VAL A N 1
ATOM 697 C CA . VAL A 1 92 ? -5.304 -4.990 2.251 1.00 98.25 92 VAL A CA 1
ATOM 698 C C . VAL A 1 92 ? -5.637 -4.041 1.104 1.00 98.25 92 VAL A C 1
ATOM 700 O O . VAL A 1 92 ? -5.359 -4.358 -0.054 1.00 98.25 92 VAL A O 1
ATOM 703 N N . THR A 1 93 ? -6.179 -2.873 1.426 1.00 97.44 93 THR A N 1
ATOM 704 C CA . THR A 1 93 ? -6.404 -1.775 0.480 1.00 97.44 93 THR A CA 1
ATOM 705 C C . THR A 1 93 ? -5.823 -0.498 1.070 1.00 97.44 93 THR A C 1
ATOM 707 O O . THR A 1 93 ? -6.229 -0.082 2.150 1.00 97.44 93 THR A O 1
ATOM 710 N N . ILE A 1 94 ? -4.834 0.096 0.404 1.00 96.62 94 ILE A N 1
ATOM 711 C CA . ILE A 1 94 ? -4.188 1.337 0.853 1.00 96.62 94 ILE A CA 1
ATOM 712 C C . ILE A 1 94 ? -4.051 2.267 -0.349 1.00 96.62 94 ILE A C 1
ATOM 714 O O . ILE A 1 94 ? -3.465 1.870 -1.351 1.00 96.62 94 ILE A O 1
ATOM 718 N N . GLY A 1 95 ? -4.577 3.482 -0.283 1.00 93.25 95 GLY A N 1
ATOM 719 C CA . GLY A 1 95 ? -4.598 4.348 -1.464 1.00 93.25 95 GLY A CA 1
ATOM 720 C C . GLY A 1 95 ? -5.763 5.305 -1.480 1.00 93.25 95 GLY A C 1
ATOM 721 O O . GLY A 1 95 ? -6.414 5.492 -0.462 1.00 93.25 95 GLY A O 1
ATOM 722 N N . ALA A 1 96 ? -6.071 5.875 -2.635 1.00 88.31 96 ALA A N 1
ATOM 723 C CA . ALA A 1 96 ? -7.344 6.561 -2.808 1.00 88.31 96 ALA A CA 1
ATOM 724 C C . ALA A 1 96 ? -8.480 5.623 -3.194 1.00 88.31 96 ALA A C 1
ATOM 726 O O . ALA A 1 96 ? -8.295 4.690 -3.989 1.00 88.31 96 ALA A O 1
ATOM 727 N N . ALA A 1 97 ? -9.678 5.899 -2.679 1.00 82.38 97 ALA A N 1
ATOM 728 C CA . ALA A 1 97 ? -10.870 5.205 -3.133 1.00 82.38 97 ALA A CA 1
ATOM 729 C C . ALA A 1 97 ? -11.079 5.461 -4.633 1.00 82.38 97 ALA A C 1
ATOM 731 O O . ALA A 1 97 ? -11.142 6.592 -5.110 1.00 82.38 97 ALA A O 1
ATOM 732 N N . GLY A 1 98 ? -11.156 4.375 -5.404 1.00 81.12 98 GLY A N 1
ATOM 733 C CA . GLY A 1 98 ? -11.310 4.452 -6.855 1.00 81.12 98 GLY A CA 1
ATOM 734 C C . GLY A 1 98 ? -10.111 5.034 -7.606 1.00 81.12 98 GLY A C 1
ATOM 735 O O . GLY A 1 98 ? -10.243 5.217 -8.813 1.00 81.12 98 GLY A O 1
ATOM 736 N N . CYS A 1 99 ? -8.973 5.274 -6.939 1.00 78.44 99 CYS A N 1
ATOM 737 C CA . CYS A 1 99 ? -7.796 5.907 -7.536 1.00 78.44 99 CYS A CA 1
ATOM 738 C C . CYS A 1 99 ? -8.170 7.286 -8.125 1.00 78.44 99 CYS A C 1
ATOM 740 O O . CYS A 1 99 ? -8.283 7.446 -9.341 1.00 78.44 99 CYS A O 1
ATOM 742 N N . ARG A 1 100 ? -8.484 8.242 -7.236 1.00 73.56 100 ARG A N 1
ATOM 743 C CA . ARG A 1 100 ? -8.827 9.628 -7.600 1.00 73.56 100 ARG A CA 1
ATOM 744 C C . ARG A 1 100 ? -8.064 10.707 -6.822 1.00 73.56 100 ARG A C 1
ATOM 746 O O . ARG A 1 100 ? -8.270 11.887 -7.091 1.00 73.56 100 ARG A O 1
ATOM 753 N N . VAL A 1 101 ? -7.279 10.333 -5.814 1.00 71.94 101 VAL A N 1
ATOM 754 C CA . VAL A 1 101 ? -6.660 11.242 -4.831 1.00 71.94 101 VAL A CA 1
ATOM 755 C C . VAL A 1 101 ? -5.269 10.696 -4.498 1.00 71.94 101 VAL A C 1
ATOM 757 O O . VAL A 1 101 ? -5.061 9.494 -4.569 1.00 71.94 101 VAL A O 1
ATOM 760 N N . ASP A 1 102 ? -4.327 11.548 -4.091 1.00 77.69 102 ASP A N 1
ATOM 761 C CA . ASP A 1 102 ? -2.972 11.121 -3.717 1.00 77.69 102 ASP A CA 1
ATOM 762 C C . ASP A 1 102 ? -2.738 11.162 -2.188 1.00 77.69 102 ASP A C 1
ATOM 764 O O . ASP A 1 102 ? -2.102 12.096 -1.680 1.00 77.69 102 ASP A O 1
ATOM 768 N N . PRO A 1 103 ? -3.229 10.191 -1.386 1.00 83.25 103 PRO A N 1
ATOM 769 C CA . PRO A 1 103 ? -2.861 10.097 0.020 1.00 83.25 103 PRO A CA 1
ATOM 770 C C . PRO A 1 103 ? -1.360 9.860 0.214 1.00 83.25 103 PRO A C 1
ATOM 772 O O . PRO A 1 103 ? -0.659 9.238 -0.589 1.00 83.25 103 PRO A O 1
ATOM 775 N N . VAL A 1 104 ? -0.855 10.353 1.344 1.00 90.00 104 VAL A N 1
ATOM 776 C CA . VAL A 1 104 ? 0.581 10.373 1.636 1.00 90.00 104 VAL A CA 1
ATOM 777 C C . VAL A 1 104 ? 0.935 9.363 2.723 1.00 90.00 104 VAL A C 1
ATOM 779 O O . VAL A 1 104 ? 0.288 9.313 3.768 1.00 90.00 104 VAL A O 1
ATOM 782 N N . ALA A 1 105 ? 2.023 8.619 2.517 1.00 91.69 105 ALA A N 1
ATOM 783 C CA . ALA A 1 105 ? 2.765 7.933 3.570 1.00 91.69 105 ALA A CA 1
ATOM 784 C C . ALA A 1 105 ? 4.094 8.671 3.802 1.00 91.69 105 ALA A C 1
ATOM 786 O O . ALA A 1 105 ? 5.035 8.559 3.015 1.00 91.69 105 ALA A O 1
ATOM 787 N N . GLY A 1 106 ? 4.193 9.419 4.902 1.00 90.19 106 GLY A N 1
ATOM 788 C CA . GLY A 1 106 ? 5.324 10.310 5.188 1.00 90.19 106 GLY A CA 1
ATOM 789 C C . GLY A 1 106 ? 6.651 9.596 5.464 1.00 90.19 106 GLY A C 1
ATOM 790 O O . GLY A 1 106 ? 7.691 10.242 5.591 1.00 90.19 106 GLY A O 1
ATOM 791 N N . ARG A 1 107 ? 6.651 8.259 5.552 1.00 94.00 107 ARG A N 1
ATOM 792 C CA . ARG A 1 107 ? 7.864 7.430 5.611 1.00 94.00 107 ARG A CA 1
ATOM 793 C C . ARG A 1 107 ? 7.745 6.195 4.716 1.00 94.00 107 ARG A C 1
ATOM 795 O O . ARG A 1 107 ? 7.757 6.319 3.498 1.00 94.00 107 ARG A O 1
ATOM 802 N N . ASN A 1 108 ? 7.733 5.000 5.305 1.00 97.00 108 ASN A N 1
ATOM 803 C CA . ASN A 1 108 ? 7.690 3.740 4.570 1.00 97.00 108 ASN A CA 1
ATOM 804 C C . ASN A 1 108 ? 6.266 3.191 4.528 1.00 97.00 108 ASN A C 1
ATOM 806 O O . ASN A 1 108 ? 5.530 3.290 5.513 1.00 97.00 108 ASN A O 1
ATOM 810 N N . LEU A 1 109 ? 5.941 2.517 3.430 1.00 97.94 109 LEU A N 1
ATOM 811 C CA . LEU A 1 109 ? 4.782 1.646 3.325 1.00 97.94 109 LEU A CA 1
ATOM 812 C C . LEU A 1 109 ? 5.281 0.215 3.128 1.00 97.94 109 LEU A C 1
ATOM 814 O O . LEU A 1 109 ? 5.980 -0.084 2.159 1.00 97.94 109 LEU A O 1
ATOM 818 N N . MET A 1 110 ? 4.936 -0.667 4.064 1.00 98.44 110 MET A N 1
ATOM 819 C CA . MET A 1 110 ? 5.271 -2.083 4.003 1.00 98.44 110 MET A CA 1
ATOM 820 C C . MET A 1 110 ? 4.027 -2.949 4.165 1.00 98.44 110 MET A C 1
ATOM 822 O O . MET A 1 110 ? 3.342 -2.861 5.185 1.00 98.44 110 MET A O 1
ATOM 826 N N . VAL A 1 111 ? 3.804 -3.844 3.200 1.00 98.19 111 VAL A N 1
ATOM 827 C CA . VAL A 1 111 ? 2.790 -4.904 3.277 1.00 98.19 111 VAL A CA 1
ATOM 828 C C . VAL A 1 111 ? 3.464 -6.261 3.116 1.00 98.19 111 VAL A C 1
ATOM 830 O O . VAL A 1 111 ? 4.188 -6.488 2.143 1.00 98.19 111 VAL A O 1
ATOM 833 N N . ARG A 1 112 ? 3.252 -7.166 4.076 1.00 98.06 112 ARG A N 1
ATOM 834 C CA . ARG A 1 112 ? 3.850 -8.506 4.028 1.00 98.06 112 ARG A CA 1
ATOM 835 C C . ARG A 1 112 ? 2.954 -9.620 4.535 1.00 98.06 112 ARG A C 1
ATOM 837 O O . ARG A 1 112 ? 2.143 -9.379 5.423 1.00 98.06 112 ARG A O 1
ATOM 844 N N . ASN A 1 113 ? 3.196 -10.848 4.080 1.00 97.69 113 ASN A N 1
ATOM 845 C CA . ASN A 1 113 ? 2.490 -12.042 4.560 1.00 97.69 113 ASN A CA 1
ATOM 846 C C . ASN A 1 113 ? 0.958 -11.908 4.473 1.00 97.69 113 ASN A C 1
ATOM 848 O O . ASN A 1 113 ? 0.244 -12.415 5.334 1.00 97.69 113 ASN A O 1
ATOM 852 N N . SER A 1 114 ? 0.445 -11.174 3.488 1.00 97.75 114 SER A N 1
ATOM 853 C CA . SER A 1 114 ? -0.987 -10.918 3.336 1.00 97.75 114 SER A CA 1
ATOM 854 C C . SER A 1 114 ? -1.545 -11.644 2.118 1.00 97.75 114 SER A C 1
ATOM 856 O O . SER A 1 114 ? -0.805 -12.130 1.263 1.00 97.75 114 SER A O 1
ATOM 858 N N . ARG A 1 115 ? -2.871 -11.739 2.035 1.00 94.38 115 ARG A N 1
ATOM 859 C CA . ARG A 1 115 ? -3.557 -12.297 0.867 1.00 94.38 115 ARG A CA 1
ATOM 860 C C . ARG A 1 115 ? -3.761 -11.211 -0.192 1.00 94.38 115 ARG A C 1
ATOM 862 O O . ARG A 1 115 ? -2.798 -10.752 -0.783 1.00 94.38 115 ARG A O 1
ATOM 869 N N . ASN A 1 116 ? -4.987 -10.757 -0.428 1.00 97.06 116 ASN A N 1
ATOM 870 C CA . ASN A 1 116 ? -5.239 -9.797 -1.501 1.00 97.06 116 ASN A CA 1
ATOM 871 C C . ASN A 1 116 ? -4.705 -8.411 -1.124 1.00 97.06 116 ASN A C 1
ATOM 873 O O . ASN A 1 116 ? -5.115 -7.864 -0.106 1.00 97.06 116 ASN A O 1
ATOM 877 N N . VAL A 1 117 ? -3.823 -7.833 -1.936 1.00 97.94 117 VAL A N 1
ATOM 878 C CA . VAL A 1 117 ? -3.207 -6.526 -1.677 1.00 97.94 117 VAL A CA 1
ATOM 879 C C . VAL A 1 117 ? -3.447 -5.602 -2.864 1.00 97.94 117 VAL A C 1
ATOM 881 O O . VAL A 1 117 ? -3.071 -5.916 -3.993 1.00 97.94 117 VAL A O 1
ATOM 884 N N . ALA A 1 118 ? -4.049 -4.448 -2.594 1.00 97.38 118 ALA A N 1
ATOM 885 C CA . ALA A 1 118 ? -4.221 -3.358 -3.543 1.00 97.38 118 ALA A CA 1
ATOM 886 C C . ALA A 1 118 ? -3.620 -2.075 -2.961 1.00 97.38 118 ALA A C 1
ATOM 888 O O . ALA A 1 118 ? -4.028 -1.631 -1.887 1.00 97.38 118 ALA A O 1
ATOM 889 N N . ILE A 1 119 ? -2.649 -1.499 -3.670 1.00 97.44 119 ILE A N 1
ATOM 890 C CA . ILE A 1 119 ? -2.020 -0.227 -3.317 1.00 97.44 119 ILE A CA 1
ATOM 891 C C . ILE A 1 119 ? -2.058 0.695 -4.528 1.00 97.44 119 ILE A C 1
ATOM 893 O O . ILE A 1 119 ? -1.526 0.334 -5.585 1.00 97.44 119 ILE A O 1
ATOM 897 N N . CYS A 1 120 ? -2.696 1.853 -4.399 1.00 95.12 120 CYS A N 1
ATOM 898 C CA . CYS A 1 120 ? -2.916 2.741 -5.535 1.00 95.12 120 CYS A CA 1
ATOM 899 C C . CYS A 1 120 ? -2.862 4.228 -5.195 1.00 95.12 120 CYS A C 1
ATOM 901 O O . CYS A 1 120 ? -3.400 4.623 -4.166 1.00 95.12 120 CYS A O 1
ATOM 903 N N . GLU A 1 121 ? -2.282 5.025 -6.097 1.00 94.25 121 GLU A N 1
ATOM 904 C CA . GLU A 1 121 ? -2.215 6.495 -5.987 1.00 94.25 121 GLU A CA 1
ATOM 905 C C . GLU A 1 121 ? -1.691 6.965 -4.629 1.00 94.25 121 GLU A C 1
ATOM 907 O O . GLU A 1 121 ? -2.254 7.813 -3.956 1.00 94.25 121 GLU A O 1
ATOM 912 N N . MET A 1 122 ? -0.607 6.350 -4.162 1.00 94.06 122 MET A N 1
ATOM 913 C CA . MET A 1 122 ? 0.058 6.782 -2.937 1.00 94.06 122 MET A CA 1
ATOM 914 C C . MET A 1 122 ? 1.287 7.625 -3.258 1.00 94.06 122 MET A C 1
ATOM 916 O O . MET A 1 122 ? 2.132 7.223 -4.060 1.00 94.06 122 MET A O 1
ATOM 920 N N . SER A 1 123 ? 1.473 8.714 -2.515 1.00 94.69 123 SER A N 1
ATOM 921 C CA . SER A 1 123 ? 2.761 9.405 -2.401 1.00 94.69 123 SER A CA 1
ATOM 922 C C . SER A 1 123 ? 3.516 8.912 -1.163 1.00 94.69 123 SER A C 1
ATOM 924 O O . SER A 1 123 ? 3.160 9.215 -0.027 1.00 94.69 123 SER A O 1
ATOM 926 N N . ILE A 1 124 ? 4.573 8.123 -1.360 1.00 95.75 124 ILE A N 1
ATOM 927 C CA . ILE A 1 124 ? 5.394 7.538 -0.291 1.00 95.75 124 ILE A CA 1
ATOM 928 C C . ILE A 1 124 ? 6.740 8.259 -0.219 1.00 95.75 124 ILE A C 1
ATOM 930 O O . ILE A 1 124 ? 7.557 8.173 -1.133 1.00 95.75 124 ILE A O 1
ATOM 934 N N . ALA A 1 125 ? 7.024 8.911 0.908 1.00 94.69 125 ALA A N 1
ATOM 935 C CA . ALA A 1 125 ? 8.247 9.698 1.082 1.00 94.69 125 ALA A CA 1
ATOM 936 C C . ALA A 1 125 ? 9.529 8.841 1.133 1.00 94.69 125 ALA A C 1
ATOM 938 O O . ALA A 1 125 ? 10.638 9.343 0.953 1.00 94.69 125 ALA A O 1
ATOM 939 N N . ASN A 1 126 ? 9.431 7.540 1.398 1.00 95.56 126 ASN A N 1
ATOM 940 C CA . ASN A 1 126 ? 10.591 6.657 1.391 1.00 95.56 126 ASN A CA 1
ATOM 941 C C . ASN A 1 126 ? 10.333 5.388 0.576 1.00 95.56 126 ASN A C 1
ATOM 943 O O . ASN A 1 126 ? 10.205 5.462 -0.641 1.00 95.56 126 ASN A O 1
ATOM 947 N N . ASN A 1 127 ? 10.312 4.219 1.218 1.00 97.25 127 ASN A N 1
ATOM 948 C CA . ASN A 1 127 ? 10.229 2.949 0.512 1.00 97.25 127 ASN A CA 1
ATOM 949 C C . ASN A 1 127 ? 8.793 2.435 0.437 1.00 97.25 127 ASN A C 1
ATOM 951 O O . ASN A 1 127 ? 8.082 2.440 1.445 1.00 97.25 127 ASN A O 1
ATOM 955 N N . LEU A 1 128 ? 8.441 1.883 -0.721 1.00 98.12 128 LEU A N 1
ATOM 956 C CA . LEU A 1 128 ? 7.295 1.003 -0.905 1.00 98.12 128 LEU A CA 1
ATOM 957 C C . LEU A 1 128 ? 7.804 -0.439 -1.001 1.00 98.12 128 LEU A C 1
ATOM 959 O O . LEU A 1 128 ? 8.530 -0.784 -1.934 1.00 98.12 128 LEU A O 1
ATOM 963 N N . VAL A 1 129 ? 7.453 -1.280 -0.027 1.00 98.50 129 VAL A N 1
ATOM 964 C CA . VAL A 1 129 ? 7.897 -2.680 0.031 1.00 98.50 129 VAL A CA 1
ATOM 965 C C . VAL A 1 129 ? 6.703 -3.612 0.168 1.00 98.50 129 VAL A C 1
ATOM 967 O O . VAL A 1 129 ? 5.980 -3.569 1.162 1.00 98.50 129 VAL A O 1
ATOM 970 N N . VAL A 1 130 ? 6.537 -4.506 -0.800 1.00 98.38 130 VAL A N 1
ATOM 971 C CA . VAL A 1 130 ? 5.470 -5.508 -0.804 1.00 98.38 130 VAL A CA 1
ATOM 972 C C . VAL A 1 130 ? 6.065 -6.890 -1.016 1.00 98.38 130 VAL A C 1
ATOM 974 O O . VAL A 1 130 ? 6.669 -7.164 -2.055 1.00 98.38 130 VAL A O 1
ATOM 977 N N . ARG A 1 131 ? 5.934 -7.760 -0.012 1.00 98.19 131 ARG A N 1
ATOM 978 C CA . ARG A 1 131 ? 6.612 -9.060 -0.015 1.00 98.19 131 ARG A CA 1
ATOM 979 C C . ARG A 1 131 ? 5.824 -10.196 0.602 1.00 98.19 131 ARG A C 1
ATOM 981 O O . ARG A 1 131 ? 5.019 -9.965 1.494 1.00 98.19 131 ARG A O 1
ATOM 988 N N . ASP A 1 132 ? 6.113 -11.417 0.175 1.00 97.94 132 ASP A N 1
ATOM 989 C CA . ASP A 1 132 ? 5.581 -12.636 0.794 1.00 97.94 132 ASP A CA 1
ATOM 990 C C . ASP A 1 132 ? 4.039 -12.700 0.794 1.00 97.94 132 ASP A C 1
ATOM 992 O O . ASP A 1 132 ? 3.428 -13.292 1.682 1.00 97.94 132 ASP A O 1
ATOM 996 N N . ASN A 1 133 ? 3.382 -12.056 -0.179 1.00 97.44 133 ASN A N 1
ATOM 997 C CA . ASN A 1 133 ? 1.921 -12.048 -0.286 1.00 97.44 133 ASN A CA 1
ATOM 998 C C . ASN A 1 133 ? 1.404 -13.157 -1.210 1.00 97.44 133 ASN A C 1
ATOM 1000 O O . ASN A 1 133 ? 2.124 -13.649 -2.083 1.00 97.44 133 ASN A O 1
ATOM 1004 N N . ARG A 1 134 ? 0.135 -13.529 -1.017 1.00 96.75 134 ARG A N 1
ATOM 1005 C CA . ARG A 1 134 ? -0.604 -14.544 -1.790 1.00 96.75 134 ARG A CA 1
ATOM 1006 C C . ARG A 1 134 ? -1.859 -13.939 -2.429 1.00 96.75 134 ARG A C 1
ATOM 1008 O O . ARG A 1 134 ? -2.064 -12.743 -2.357 1.00 96.75 134 ARG A O 1
ATOM 1015 N N . GLY A 1 135 ? -2.734 -14.722 -3.061 1.00 95.38 135 GLY A N 1
ATOM 1016 C CA . GLY A 1 135 ? -3.993 -14.179 -3.610 1.00 95.38 135 GLY A CA 1
ATOM 1017 C C . GLY A 1 135 ? -3.752 -13.238 -4.795 1.00 95.38 135 GLY A C 1
ATOM 1018 O O . GLY A 1 135 ? -3.040 -13.619 -5.708 1.00 95.38 135 GLY A O 1
ATOM 1019 N N . THR A 1 136 ? -4.328 -12.038 -4.820 1.00 96.44 136 THR A N 1
ATOM 1020 C CA . THR A 1 136 ? -4.099 -11.058 -5.903 1.00 96.44 136 THR A CA 1
ATOM 1021 C C . THR A 1 136 ? -3.278 -9.872 -5.416 1.00 96.44 136 THR A C 1
ATOM 1023 O O . THR A 1 136 ? -3.560 -9.332 -4.349 1.00 96.44 136 THR A O 1
ATOM 1026 N N . LEU A 1 137 ? -2.312 -9.422 -6.221 1.00 97.81 137 LEU A N 1
ATOM 1027 C CA . LEU A 1 137 ? -1.475 -8.265 -5.921 1.00 97.81 137 LEU A CA 1
ATOM 1028 C C . LEU A 1 137 ? -1.570 -7.197 -7.016 1.00 97.81 137 LEU A C 1
ATOM 1030 O O . LEU A 1 137 ? -1.256 -7.453 -8.180 1.00 97.81 137 LEU A O 1
ATOM 1034 N N . MET A 1 138 ? -1.961 -5.987 -6.620 1.00 97.12 138 MET A N 1
ATOM 1035 C CA . MET A 1 138 ? -1.976 -4.792 -7.457 1.00 97.12 138 MET A CA 1
ATOM 1036 C C . MET A 1 138 ? -1.241 -3.638 -6.770 1.00 97.12 138 MET A C 1
ATOM 1038 O O . MET A 1 138 ? -1.588 -3.247 -5.660 1.00 97.12 138 MET A O 1
ATOM 1042 N N . ILE A 1 139 ? -0.258 -3.072 -7.464 1.00 97.56 139 ILE A N 1
ATOM 1043 C CA . ILE A 1 139 ? 0.499 -1.884 -7.067 1.00 97.56 139 ILE A CA 1
ATOM 1044 C C . ILE A 1 139 ? 0.522 -0.938 -8.267 1.00 97.56 139 ILE A C 1
ATOM 1046 O O . ILE A 1 139 ? 1.159 -1.237 -9.284 1.00 97.56 139 ILE A O 1
ATOM 1050 N N . ARG A 1 140 ? -0.221 0.165 -8.179 1.00 96.06 140 ARG A N 1
ATOM 1051 C CA . ARG A 1 140 ? -0.509 1.027 -9.327 1.00 96.06 140 ARG A CA 1
ATOM 1052 C C . ARG A 1 140 ? -0.383 2.516 -9.023 1.00 96.06 140 ARG A C 1
ATOM 1054 O O . ARG A 1 140 ? -0.828 2.933 -7.967 1.00 96.06 140 ARG A O 1
ATOM 1061 N N . ASP A 1 141 ? 0.183 3.301 -9.936 1.00 95.69 141 ASP A N 1
ATOM 1062 C CA . ASP A 1 141 ? 0.212 4.779 -9.846 1.00 95.69 141 ASP A CA 1
ATOM 1063 C C . ASP A 1 141 ? 0.787 5.324 -8.531 1.00 95.69 141 ASP A C 1
ATOM 1065 O O . ASP A 1 141 ? 0.414 6.391 -8.065 1.00 95.69 141 ASP A O 1
ATOM 1069 N N . ASN A 1 142 ? 1.693 4.587 -7.890 1.00 95.62 142 ASN A N 1
ATOM 1070 C CA . ASN A 1 142 ? 2.324 5.061 -6.665 1.00 95.62 142 ASN A CA 1
ATOM 1071 C C . ASN A 1 142 ? 3.597 5.832 -6.998 1.00 95.62 142 ASN A C 1
ATOM 1073 O O . ASN A 1 142 ? 4.335 5.454 -7.908 1.00 95.62 142 ASN A O 1
ATOM 1077 N N . LYS A 1 143 ? 3.912 6.845 -6.198 1.00 95.25 143 LYS A N 1
ATOM 1078 C CA . LYS A 1 143 ? 5.187 7.560 -6.214 1.00 95.25 143 LYS A CA 1
ATOM 1079 C C . LYS A 1 143 ? 5.991 7.189 -4.973 1.00 95.25 143 LYS A C 1
ATOM 1081 O O . LYS A 1 143 ? 5.643 7.586 -3.866 1.00 95.25 143 LYS A O 1
ATOM 1086 N N . ALA A 1 144 ? 7.080 6.443 -5.140 1.00 96.06 144 ALA A N 1
ATOM 1087 C CA . ALA A 1 144 ? 7.999 6.093 -4.061 1.00 96.06 144 ALA A CA 1
ATOM 1088 C C . ALA A 1 144 ? 9.274 6.940 -4.138 1.00 96.06 144 ALA A C 1
ATOM 1090 O O . ALA A 1 144 ? 10.125 6.750 -5.001 1.00 96.06 144 ALA A O 1
ATOM 1091 N N . CYS A 1 145 ? 9.474 7.842 -3.184 1.00 95.56 145 CYS A N 1
ATOM 1092 C CA . CYS A 1 145 ? 10.636 8.729 -3.153 1.00 95.56 145 CYS A CA 1
ATOM 1093 C C . CYS A 1 145 ? 11.957 8.057 -2.758 1.00 95.56 145 CYS A C 1
ATOM 1095 O O . CYS A 1 145 ? 12.928 8.737 -2.444 1.00 95.56 145 CYS A O 1
ATOM 1097 N N . ASN A 1 146 ? 12.010 6.730 -2.762 1.00 95.56 146 ASN A N 1
ATOM 1098 C CA . ASN A 1 146 ? 13.227 5.943 -2.676 1.00 95.56 146 ASN A CA 1
ATOM 1099 C C . ASN A 1 146 ? 12.986 4.611 -3.405 1.00 95.56 146 ASN A C 1
ATOM 1101 O O . ASN A 1 146 ? 12.693 4.610 -4.597 1.00 95.56 146 ASN A O 1
ATOM 1105 N N . ASN A 1 147 ? 13.068 3.473 -2.713 1.00 96.31 147 ASN A N 1
ATOM 1106 C CA . ASN A 1 147 ? 12.941 2.172 -3.354 1.00 96.31 147 ASN A CA 1
ATOM 1107 C C . ASN A 1 147 ? 11.478 1.748 -3.518 1.00 96.31 147 ASN A C 1
ATOM 1109 O O . ASN A 1 147 ? 10.678 1.882 -2.589 1.00 96.31 147 ASN A O 1
ATOM 1113 N N . LEU A 1 148 ? 11.182 1.109 -4.647 1.00 97.69 148 LEU A N 1
ATOM 1114 C CA . LEU A 1 148 ? 9.959 0.345 -4.862 1.00 97.69 148 LEU A CA 1
ATOM 1115 C C . LEU A 1 148 ? 10.340 -1.124 -5.059 1.00 97.69 148 LEU A C 1
ATOM 1117 O O . LEU A 1 148 ? 10.989 -1.490 -6.038 1.00 97.69 148 LEU A O 1
ATOM 1121 N N . ARG A 1 149 ? 9.968 -1.975 -4.099 1.00 98.38 149 ARG A N 1
ATOM 1122 C CA . ARG A 1 149 ? 10.341 -3.395 -4.083 1.00 98.38 149 ARG A CA 1
ATOM 1123 C C . ARG A 1 149 ? 9.113 -4.280 -3.954 1.00 98.38 149 ARG A C 1
ATOM 1125 O O . ARG A 1 149 ? 8.416 -4.235 -2.943 1.00 98.38 149 ARG A O 1
ATOM 1132 N N . VAL A 1 150 ? 8.901 -5.126 -4.953 1.00 98.12 150 VAL A N 1
ATOM 1133 C CA . VAL A 1 150 ? 7.846 -6.141 -4.995 1.00 98.12 150 VAL A CA 1
ATOM 1134 C C . VAL A 1 150 ? 8.524 -7.498 -5.093 1.00 98.12 150 VAL A C 1
ATOM 1136 O O . VAL A 1 150 ? 8.985 -7.884 -6.166 1.00 98.12 150 VAL A O 1
ATOM 1139 N N . VAL A 1 151 ? 8.694 -8.190 -3.967 1.00 98.00 151 VAL A N 1
ATOM 1140 C CA . VAL A 1 151 ? 9.641 -9.314 -3.886 1.00 98.00 151 VAL A CA 1
ATOM 1141 C C . VAL A 1 151 ? 9.064 -10.508 -3.138 1.00 98.00 151 VAL A C 1
ATOM 1143 O O . VAL A 1 151 ? 8.490 -10.324 -2.075 1.00 98.00 151 VAL A O 1
ATOM 1146 N N . GLY A 1 152 ? 9.269 -11.732 -3.628 1.00 97.62 152 GLY A N 1
ATOM 1147 C CA . GLY A 1 152 ? 8.886 -12.938 -2.874 1.00 97.62 152 GLY A CA 1
ATOM 1148 C C . GLY A 1 152 ? 7.380 -13.216 -2.842 1.00 97.62 152 GLY A C 1
ATOM 1149 O O . GLY A 1 152 ? 6.906 -13.901 -1.946 1.00 97.62 152 GLY A O 1
ATOM 1150 N N . ASN A 1 153 ? 6.587 -12.634 -3.746 1.00 97.81 153 ASN A N 1
ATOM 1151 C CA . ASN A 1 153 ? 5.134 -12.818 -3.740 1.00 97.81 153 ASN A CA 1
ATOM 1152 C C . ASN A 1 153 ? 4.734 -14.054 -4.564 1.00 97.81 153 ASN A C 1
ATOM 1154 O O . ASN A 1 153 ? 5.215 -14.244 -5.680 1.00 97.81 153 ASN A O 1
ATOM 1158 N 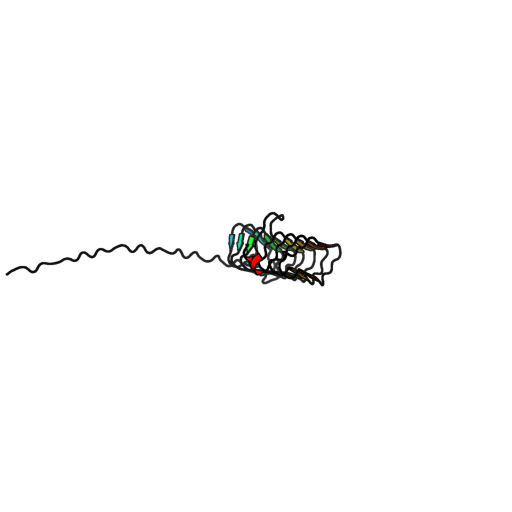N . HIS A 1 154 ? 3.815 -14.860 -4.034 1.00 97.56 154 HIS A N 1
ATOM 1159 C CA . HIS A 1 154 ? 3.307 -16.090 -4.650 1.00 97.56 154 HIS A CA 1
ATOM 1160 C C . HIS A 1 154 ? 1.799 -15.962 -4.869 1.00 97.56 154 HIS A C 1
ATOM 1162 O O . HIS A 1 154 ? 0.988 -16.364 -4.033 1.00 97.56 154 HIS A O 1
ATOM 1168 N N . VAL A 1 155 ? 1.423 -15.314 -5.968 1.00 96.81 155 VAL A N 1
ATOM 1169 C CA . VAL A 1 155 ? 0.073 -14.780 -6.191 1.00 96.81 155 VAL A CA 1
ATOM 1170 C C . VAL A 1 155 ? -0.631 -15.495 -7.342 1.00 96.81 155 VAL A C 1
ATOM 1172 O O . VAL A 1 155 ? -0.033 -16.215 -8.123 1.00 96.81 155 VAL A O 1
ATOM 1175 N N . ARG A 1 156 ? -1.935 -15.306 -7.480 1.00 96.25 156 ARG A N 1
ATOM 1176 C CA . ARG A 1 156 ? -2.688 -15.668 -8.680 1.00 96.25 156 ARG A CA 1
ATOM 1177 C C . ARG A 1 156 ? -2.443 -14.660 -9.794 1.00 96.25 156 ARG A C 1
ATOM 1179 O O . ARG A 1 156 ? -2.101 -15.044 -10.903 1.00 96.25 156 ARG A O 1
ATOM 1186 N N . SER A 1 157 ? -2.547 -13.370 -9.478 1.00 96.44 157 SER A N 1
ATOM 1187 C CA . SER A 1 157 ? -2.300 -12.273 -10.415 1.00 96.44 157 SER A CA 1
ATOM 1188 C C . SER A 1 157 ? -1.381 -11.232 -9.788 1.00 96.44 157 SER A C 1
ATOM 1190 O O . SER A 1 157 ? -1.637 -10.769 -8.676 1.00 96.44 157 SER A O 1
ATOM 1192 N N . LEU A 1 158 ? -0.361 -10.822 -10.540 1.00 97.69 158 LEU A N 1
ATOM 1193 C CA . LEU A 1 158 ? 0.586 -9.765 -10.200 1.00 97.69 158 LEU A CA 1
ATOM 1194 C C . LEU A 1 158 ? 0.417 -8.588 -11.164 1.00 97.69 158 LEU A C 1
ATOM 1196 O O . LEU A 1 158 ? 0.531 -8.748 -12.379 1.00 97.69 158 LEU A O 1
ATOM 1200 N N . ARG A 1 159 ? 0.179 -7.388 -10.633 1.00 97.75 159 ARG A N 1
ATOM 1201 C CA . ARG A 1 159 ? 0.120 -6.143 -11.408 1.00 97.75 159 ARG A CA 1
ATOM 1202 C C . ARG A 1 159 ? 0.950 -5.072 -10.714 1.00 97.75 159 ARG A C 1
ATOM 1204 O O . ARG A 1 159 ? 0.569 -4.608 -9.647 1.00 97.75 159 ARG A O 1
ATOM 1211 N N . VAL A 1 160 ? 2.055 -4.670 -11.329 1.00 97.88 160 VAL A N 1
ATOM 1212 C CA . VAL A 1 160 ? 2.932 -3.586 -10.870 1.00 97.88 160 VAL A CA 1
ATOM 1213 C C . VAL A 1 160 ? 3.094 -2.609 -12.025 1.00 97.88 160 VAL A C 1
ATOM 1215 O O . VAL A 1 160 ? 3.897 -2.843 -12.927 1.00 97.88 160 VAL A O 1
ATOM 1218 N N . LEU A 1 161 ? 2.281 -1.557 -12.066 1.00 96.50 161 LEU A N 1
ATOM 1219 C CA . LEU A 1 161 ? 2.237 -0.696 -13.248 1.00 96.50 161 LEU A CA 1
ATOM 1220 C C . LEU A 1 161 ? 2.030 0.780 -12.941 1.00 96.50 161 LEU A C 1
ATOM 1222 O O . LEU A 1 161 ? 1.367 1.114 -11.966 1.00 96.50 161 LEU A O 1
ATOM 1226 N N . ARG A 1 162 ? 2.567 1.653 -13.797 1.00 96.00 162 ARG A N 1
ATOM 1227 C CA . ARG A 1 162 ? 2.459 3.118 -13.664 1.00 96.00 162 ARG A CA 1
ATOM 1228 C C . ARG A 1 162 ? 3.038 3.696 -12.375 1.00 96.00 162 ARG A C 1
ATOM 1230 O O . ARG A 1 162 ? 2.658 4.783 -11.969 1.00 96.00 162 ARG A O 1
ATOM 1237 N N . ASN A 1 163 ? 3.943 2.990 -11.706 1.00 96.81 163 ASN A N 1
ATOM 1238 C CA . ASN A 1 163 ? 4.571 3.532 -10.506 1.00 96.81 163 ASN A CA 1
ATOM 1239 C C . ASN A 1 163 ? 5.783 4.383 -10.876 1.00 96.81 163 ASN A C 1
ATOM 1241 O O . ASN A 1 163 ? 6.507 4.061 -11.812 1.00 96.81 163 ASN A O 1
ATOM 1245 N N . SER A 1 164 ? 6.049 5.417 -10.093 1.00 96.00 164 SER A N 1
ATOM 1246 C CA . SER A 1 164 ? 7.268 6.204 -10.191 1.00 96.00 164 SER A CA 1
ATOM 1247 C C . SER A 1 164 ? 8.148 6.006 -8.960 1.00 96.00 164 SER A C 1
ATOM 1249 O O . SER A 1 164 ? 7.648 5.817 -7.847 1.00 96.00 164 SER A O 1
ATOM 1251 N N . TYR A 1 165 ? 9.464 5.998 -9.143 1.00 95.75 165 TYR A N 1
ATOM 1252 C CA . TYR A 1 165 ? 10.415 5.753 -8.059 1.00 95.75 165 TYR A CA 1
ATOM 1253 C C . TYR A 1 165 ? 11.677 6.603 -8.207 1.00 95.75 165 TYR A C 1
ATOM 1255 O O . TYR A 1 165 ? 12.029 6.974 -9.312 1.00 95.75 165 TYR A O 1
ATOM 1263 N N . ALA A 1 166 ? 12.352 6.934 -7.104 1.00 95.19 166 ALA A N 1
ATOM 1264 C CA . ALA A 1 166 ? 13.589 7.738 -7.129 1.00 95.19 166 ALA A CA 1
ATOM 1265 C C . ALA A 1 166 ? 14.861 6.949 -6.756 1.00 95.19 166 ALA A C 1
ATOM 1267 O O . ALA A 1 166 ? 15.970 7.461 -6.864 1.00 95.19 166 ALA A O 1
ATOM 1268 N N . GLY A 1 167 ? 14.701 5.738 -6.221 1.00 93.19 167 GLY A N 1
ATOM 1269 C CA . GLY A 1 167 ? 15.787 4.827 -5.855 1.00 93.19 167 GLY A CA 1
ATOM 1270 C C . GLY A 1 167 ? 15.723 3.546 -6.680 1.00 93.19 167 GLY A C 1
ATOM 1271 O O . GLY A 1 167 ? 15.486 3.581 -7.881 1.00 93.19 167 GLY A O 1
ATOM 1272 N N . ASN A 1 168 ? 15.884 2.383 -6.044 1.00 93.94 168 ASN A N 1
ATOM 1273 C CA . ASN A 1 168 ? 15.874 1.123 -6.788 1.00 93.94 168 ASN A CA 1
ATOM 1274 C C . ASN A 1 168 ? 14.451 0.605 -7.002 1.00 93.94 168 ASN A C 1
ATOM 1276 O O . ASN A 1 168 ? 13.678 0.457 -6.047 1.00 93.94 168 ASN A O 1
ATOM 1280 N N . PHE A 1 169 ? 14.165 0.214 -8.239 1.00 96.69 169 PHE A N 1
ATOM 1281 C CA . PHE A 1 169 ? 13.016 -0.608 -8.587 1.00 96.69 169 PHE A CA 1
ATOM 1282 C C . PHE A 1 169 ? 13.414 -2.080 -8.642 1.00 96.69 169 PHE A C 1
ATOM 1284 O O . PHE A 1 169 ? 14.406 -2.450 -9.265 1.00 96.69 169 PHE A O 1
ATOM 1291 N N . SER A 1 170 ? 12.655 -2.938 -7.963 1.00 97.12 170 SER A N 1
ATOM 1292 C CA . SER A 1 170 ? 12.891 -4.380 -7.988 1.00 97.12 170 SER A CA 1
ATOM 1293 C C . SER A 1 170 ? 11.581 -5.146 -7.990 1.00 97.12 170 SER A C 1
ATOM 1295 O O . SER A 1 170 ? 10.772 -5.018 -7.069 1.00 97.12 170 SER A O 1
ATOM 1297 N N . VAL A 1 171 ? 11.412 -5.990 -9.005 1.00 96.75 171 VAL A N 1
ATOM 1298 C CA . VAL A 1 171 ? 10.362 -7.004 -9.069 1.00 96.75 171 VAL A CA 1
ATOM 1299 C C . VAL A 1 171 ? 11.049 -8.352 -9.227 1.00 96.75 171 VAL A C 1
ATOM 1301 O O . VAL A 1 171 ? 11.420 -8.742 -10.327 1.00 96.75 171 VAL A O 1
ATOM 1304 N N . ALA A 1 172 ? 11.290 -9.038 -8.112 1.00 97.00 172 ALA A N 1
ATOM 1305 C CA . ALA A 1 172 ? 12.152 -10.218 -8.086 1.00 97.00 172 ALA A CA 1
ATOM 1306 C C . ALA A 1 172 ? 11.554 -11.346 -7.250 1.00 97.00 172 ALA A C 1
ATOM 1308 O O . ALA A 1 172 ? 10.858 -11.100 -6.267 1.00 97.00 172 ALA A O 1
ATOM 1309 N N . ARG A 1 173 ? 11.872 -12.598 -7.598 1.00 96.62 173 ARG A N 1
ATOM 1310 C CA . ARG A 1 173 ? 11.429 -13.787 -6.846 1.00 96.62 173 ARG A CA 1
ATOM 1311 C C . ARG A 1 173 ? 9.907 -13.840 -6.646 1.00 96.62 173 ARG A C 1
ATOM 1313 O O . ARG A 1 173 ? 9.440 -14.275 -5.602 1.00 96.62 173 ARG A O 1
ATOM 1320 N N . ASN A 1 174 ? 9.135 -13.342 -7.609 1.00 96.50 174 ASN A N 1
ATOM 1321 C CA . ASN A 1 174 ? 7.680 -13.465 -7.588 1.00 96.50 174 ASN A CA 1
ATOM 1322 C C . ASN A 1 174 ? 7.260 -14.631 -8.484 1.00 96.50 174 ASN A C 1
ATOM 1324 O O . ASN A 1 174 ? 7.913 -14.901 -9.488 1.00 96.50 174 ASN A O 1
ATOM 1328 N N . SER A 1 175 ? 6.150 -15.274 -8.144 1.00 96.19 175 SER A N 1
ATOM 1329 C CA . SER A 1 175 ? 5.483 -16.269 -8.985 1.00 96.19 175 SER A CA 1
ATOM 1330 C C . SER A 1 175 ? 4.005 -15.917 -9.111 1.00 96.19 175 SER A C 1
ATOM 1332 O O . SER A 1 175 ? 3.412 -15.348 -8.186 1.00 96.19 175 SER A O 1
ATOM 1334 N N . TRP A 1 176 ? 3.428 -16.215 -10.272 1.00 94.31 176 TRP A N 1
ATOM 1335 C CA . TRP A 1 176 ? 2.018 -15.991 -10.558 1.00 94.31 176 TRP A CA 1
ATOM 1336 C C . TRP A 1 176 ? 1.428 -17.137 -11.372 1.00 94.31 176 TRP A C 1
ATOM 1338 O O . TRP A 1 176 ? 2.150 -17.804 -12.108 1.00 94.31 176 TRP A O 1
ATOM 1348 N N . VAL A 1 177 ? 0.118 -17.348 -11.231 1.00 87.06 177 VAL A N 1
ATOM 1349 C CA . VAL A 1 177 ? -0.613 -18.415 -11.934 1.00 87.06 177 VAL A CA 1
ATOM 1350 C C . VAL A 1 177 ? -1.278 -17.879 -13.200 1.00 87.06 177 VAL A C 1
ATOM 1352 O O . VAL A 1 177 ? -1.038 -18.382 -14.288 1.00 87.06 177 VAL A O 1
ATOM 1355 N N . ASP A 1 178 ? -2.080 -16.824 -13.062 1.00 88.75 178 ASP A N 1
ATOM 1356 C CA . ASP A 1 178 ? -2.982 -16.365 -14.118 1.00 88.75 178 ASP A CA 1
ATOM 1357 C C . ASP A 1 178 ? -2.330 -15.271 -14.977 1.00 88.75 178 ASP A C 1
ATOM 1359 O O . ASP A 1 178 ? -2.413 -15.281 -16.205 1.00 88.75 178 ASP A O 1
ATOM 1363 N N . ARG A 1 179 ? -1.706 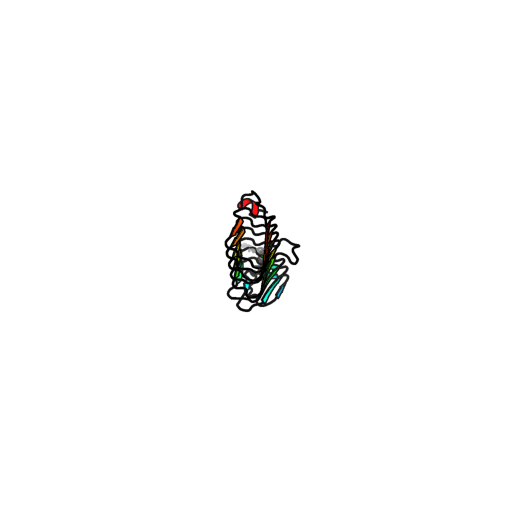-14.267 -14.340 1.00 90.38 179 ARG A N 1
ATOM 1364 C CA . ARG A 1 179 ? -1.178 -13.094 -15.053 1.00 90.38 179 ARG A CA 1
ATOM 1365 C C . ARG A 1 179 ? -0.096 -12.352 -14.273 1.00 90.38 179 ARG A C 1
ATOM 1367 O O . ARG A 1 179 ? -0.276 -12.059 -13.093 1.00 90.38 179 ARG A O 1
ATOM 1374 N N . GLY A 1 180 ? 0.963 -11.950 -14.974 1.00 94.00 180 GLY A N 1
ATOM 1375 C CA . GLY A 1 180 ? 1.973 -11.005 -14.499 1.00 94.00 180 GLY A CA 1
ATOM 1376 C C . GLY A 1 180 ? 2.050 -9.789 -15.420 1.00 94.00 180 GLY A C 1
ATOM 1377 O O . GLY A 1 180 ? 2.318 -9.932 -16.607 1.00 94.00 180 GLY A O 1
ATOM 1378 N N . ILE A 1 181 ? 1.797 -8.591 -14.891 1.00 95.56 181 ILE A N 1
ATOM 1379 C CA . ILE A 1 181 ? 1.992 -7.321 -15.599 1.00 95.56 181 ILE A CA 1
ATOM 1380 C C . ILE A 1 181 ? 2.984 -6.480 -14.808 1.00 95.56 181 ILE A C 1
ATOM 1382 O O . ILE A 1 181 ? 2.691 -6.082 -13.680 1.00 95.56 181 ILE A O 1
ATOM 1386 N N . VAL A 1 182 ? 4.114 -6.157 -15.433 1.00 96.62 182 VAL A N 1
ATOM 1387 C CA . VAL A 1 182 ? 5.089 -5.187 -14.931 1.00 96.62 182 VAL A CA 1
ATOM 1388 C C . VAL A 1 182 ? 5.421 -4.235 -16.071 1.00 96.62 182 VAL A C 1
ATOM 1390 O O . VAL A 1 182 ? 6.126 -4.620 -16.996 1.00 96.62 182 VAL A O 1
ATOM 1393 N N . ARG A 1 183 ? 4.863 -3.022 -16.064 1.00 96.25 183 ARG A N 1
ATOM 1394 C CA . ARG A 1 183 ? 5.060 -2.055 -17.158 1.00 96.25 183 ARG A CA 1
ATOM 1395 C C . ARG A 1 183 ? 4.805 -0.625 -16.717 1.00 96.25 183 ARG A C 1
ATOM 1397 O O . ARG A 1 183 ? 4.205 -0.406 -15.670 1.00 96.25 183 ARG A O 1
ATOM 1404 N N . ASP A 1 184 ? 5.207 0.332 -17.540 1.00 96.06 184 ASP A N 1
ATOM 1405 C CA . ASP A 1 184 ? 4.950 1.759 -17.327 1.00 96.06 184 ASP A CA 1
ATOM 1406 C C . ASP A 1 184 ? 5.508 2.271 -15.980 1.00 96.06 184 ASP A C 1
ATOM 1408 O O . ASP A 1 184 ? 5.027 3.265 -15.453 1.00 96.06 184 ASP A O 1
ATOM 1412 N N . ASN A 1 185 ? 6.482 1.575 -15.375 1.00 96.12 185 ASN A N 1
ATOM 1413 C CA . ASN A 1 185 ? 7.128 2.031 -14.145 1.00 96.12 185 ASN A CA 1
ATOM 1414 C C . ASN A 1 185 ? 8.321 2.916 -14.515 1.00 96.12 185 ASN A C 1
ATOM 1416 O O . ASN A 1 185 ? 9.122 2.525 -15.362 1.00 96.12 185 ASN A O 1
ATOM 1420 N N . VAL A 1 186 ? 8.426 4.086 -13.892 1.00 95.88 186 VAL A N 1
ATOM 1421 C CA . VAL A 1 186 ? 9.319 5.163 -14.331 1.00 95.88 186 VAL A CA 1
ATOM 1422 C C . VAL A 1 186 ? 10.268 5.568 -13.208 1.00 95.88 186 VAL A C 1
ATOM 1424 O O . VAL A 1 186 ? 9.842 5.832 -12.083 1.00 95.88 186 VAL A O 1
ATOM 1427 N N . ASP A 1 187 ? 11.556 5.648 -13.523 1.00 94.38 187 ASP A N 1
ATOM 1428 C CA . ASP A 1 187 ? 12.531 6.308 -12.661 1.00 94.38 187 ASP A CA 1
ATOM 1429 C C . ASP A 1 187 ? 12.334 7.828 -12.753 1.00 94.38 187 ASP A C 1
ATOM 1431 O O . ASP A 1 187 ? 12.274 8.408 -13.834 1.00 94.38 187 ASP A O 1
ATOM 1435 N N . LEU A 1 188 ? 12.212 8.483 -11.605 1.00 90.50 188 LEU A N 1
ATOM 1436 C CA . LEU A 1 188 ? 12.048 9.925 -11.497 1.00 90.50 188 LEU A CA 1
ATOM 1437 C C . LEU A 1 188 ? 13.356 10.683 -11.768 1.00 90.50 188 LEU A C 1
ATOM 1439 O O . LEU A 1 188 ? 13.317 11.911 -11.816 1.00 90.50 188 LEU A O 1
ATOM 1443 N N . HIS A 1 189 ? 14.496 9.987 -11.877 1.00 83.88 189 HIS A N 1
ATOM 1444 C CA . HIS A 1 189 ? 15.836 10.544 -12.117 1.00 83.88 189 HIS A CA 1
ATOM 1445 C C . HIS A 1 189 ? 16.214 11.697 -11.170 1.00 83.88 189 HIS A C 1
ATOM 1447 O O . HIS A 1 189 ? 17.085 12.518 -11.452 1.00 83.88 189 HIS A O 1
ATOM 1453 N N . GLN A 1 190 ? 15.552 11.762 -10.017 1.00 78.88 190 GLN A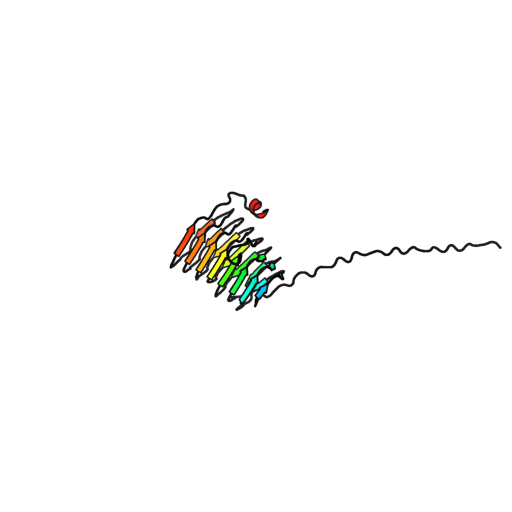 N 1
ATOM 1454 C CA . GLN A 1 190 ? 15.733 12.791 -9.006 1.00 78.88 190 GLN A CA 1
ATOM 1455 C C . GLN A 1 190 ? 16.318 12.158 -7.753 1.00 78.88 190 GLN A C 1
ATOM 1457 O O . GLN A 1 190 ? 15.983 11.030 -7.394 1.00 78.88 190 GLN A O 1
ATOM 1462 N N . ASN A 1 191 ? 17.142 12.911 -7.027 1.00 79.31 191 ASN A N 1
ATOM 1463 C CA . ASN A 1 191 ? 17.632 12.456 -5.732 1.00 79.31 191 ASN A CA 1
ATOM 1464 C C . ASN A 1 191 ? 16.433 12.158 -4.796 1.00 79.31 191 ASN A C 1
ATOM 1466 O O . ASN A 1 191 ? 15.551 13.018 -4.662 1.00 79.31 191 ASN A O 1
ATOM 1470 N N . PRO A 1 192 ? 16.405 11.007 -4.092 1.00 79.81 192 PRO A N 1
ATOM 1471 C CA . PRO A 1 192 ? 15.397 10.677 -3.079 1.00 79.81 192 PRO A CA 1
ATOM 1472 C C . PRO A 1 192 ? 15.061 11.820 -2.109 1.00 79.81 192 PRO A C 1
ATOM 1474 O O . PRO A 1 192 ? 13.907 12.022 -1.731 1.00 79.81 192 PRO A O 1
ATOM 1477 N N . SER A 1 193 ? 16.061 12.620 -1.735 1.00 76.62 193 SER A N 1
ATOM 1478 C CA . SER A 1 193 ? 15.898 13.775 -0.847 1.00 76.62 193 SER A CA 1
ATOM 1479 C C . SER A 1 193 ? 15.078 14.905 -1.475 1.00 76.62 193 SER A C 1
ATOM 1481 O O . SER A 1 193 ? 14.326 15.570 -0.767 1.00 76.62 193 SER A O 1
ATOM 1483 N N . ALA A 1 194 ? 15.193 15.115 -2.790 1.00 78.19 194 ALA A N 1
ATOM 1484 C CA . ALA A 1 194 ? 14.417 16.113 -3.525 1.00 78.19 194 ALA A CA 1
ATOM 1485 C C . ALA A 1 194 ? 12.962 15.664 -3.719 1.00 78.19 194 ALA A C 1
ATOM 1487 O O . ALA A 1 194 ? 12.047 16.474 -3.597 1.00 78.19 194 ALA A O 1
ATOM 1488 N N . CYS A 1 195 ? 12.740 14.363 -3.927 1.00 81.94 195 CYS A N 1
ATOM 1489 C CA . CYS A 1 195 ? 11.398 13.798 -4.065 1.00 81.94 195 CYS A CA 1
ATOM 1490 C C . CYS A 1 195 ? 10.530 14.011 -2.810 1.00 81.94 195 CYS A C 1
ATOM 1492 O O . CYS A 1 195 ? 9.338 14.266 -2.938 1.00 81.94 195 CYS A O 1
ATOM 1494 N N . ARG A 1 196 ? 11.136 13.952 -1.613 1.00 76.12 196 ARG A N 1
ATOM 1495 C CA . ARG A 1 196 ? 10.470 14.107 -0.301 1.00 76.12 196 ARG A CA 1
ATOM 1496 C C . ARG A 1 196 ? 10.013 15.524 0.042 1.00 76.12 196 ARG A C 1
ATOM 1498 O O . ARG A 1 196 ? 9.263 15.688 0.996 1.00 76.12 196 ARG A O 1
ATOM 1505 N N . ARG A 1 197 ? 10.558 16.536 -0.637 1.00 60.88 197 ARG A N 1
ATOM 1506 C CA . ARG A 1 197 ? 10.321 17.958 -0.332 1.00 60.88 197 ARG A CA 1
ATOM 1507 C C . ARG A 1 197 ? 9.131 18.547 -1.103 1.00 60.88 197 ARG A C 1
ATOM 1509 O O . ARG A 1 197 ? 8.851 19.726 -0.924 1.00 60.88 197 ARG A O 1
ATOM 1516 N N . LYS A 1 198 ? 8.487 17.751 -1.961 1.00 53.69 198 LYS A N 1
ATOM 1517 C CA . LYS A 1 198 ? 7.277 18.090 -2.720 1.00 53.69 198 LYS A CA 1
ATOM 1518 C C . LYS A 1 198 ? 6.097 17.321 -2.153 1.00 53.69 198 LYS A C 1
ATOM 1520 O O . LYS A 1 198 ? 5.017 17.928 -2.063 1.00 53.69 198 LYS A O 1
#

Secondary structure (DSSP, 8-state):
------------------------PPPPPEE-SSEEES-EES-EEE-TT-EEEEES-EESS-EEESS--SEEEEES-EESS-EEEE--SSEEEEE-TTS-S--EESS-EEEES-SEEEEES-EESS-EEEES--SEEEEES-EESS-EEEES-EEEEEEEES-EESS-EEEES-EEEEEEEEE--EE--S-HHHHTT-

Foldseek 3Di:
DDDDDDDDDDDDDDDDPPDPPPPDPDADEDAFQDAEEAEEHAEYEDEDQGAGAYANYEYAYEYEYPYAYQHAHHENYAHLEEYYAENHEHEYHAYHDVQDDEHEHNAEYEYEHYEHYAAHNYEYLAEYYYEHYEEEDADALYEHLEEYEHAHAEYQEAHHALYEYAYDYDDYNYHHNHYHHDDNYYYPVDHSVVSSVD

Sequence (198 aa):
MKQVVVFLLIGALAPVFGQVLSAQALPPDLVCDGSYHHRTLRHVVIPDDARCVITDSRITGNVRTTGAPRVVSITDTAVSRNIHVRNVVERVTIGAAGCRVDPVAGRNLMVRNSRNVAICEMSIANNLVVRDNRGTLMIRDNKACNNLRVVGNHVRSLRVLRNSYAGNFSVARNSWVDRGIVRDNVDLHQNPSACRRK

pLDDT: mean 87.68, std 17.37, range [32.91, 98.5]